Protein AF-A0A821UMD0-F1 (afdb_monomer_lite)

Sequence (296 aa):
MFIKTTGNNAITLERYQQIRLGWTRDQVTQFVGSPGELIIPEEPISPSNRGNIMVQYQGSILSNVLERESTVIFSFNNGILWKKNQKLLDLTSNYIITRERYNQIQAGWTYDQVRSTIGSRGNVIQEANIWPNITLMTVLYQGEGQEGVESIGYIQLGFWDGKLQSKPGYEWVAVSPTIRSSTHISRTNALLPNDRITFQQYQQIQFGWIHDQLTQYVGSPGQVMPSIANNPDTILVQYQGSSSSIIAIAGFRFVNGILSIKAQFNFDFTTNYKITKEQYNMITIGWTYQQVTVAF

Structure (mmCIF, N/CA/C/O backbone):
data_AF-A0A821UMD0-F1
#
_entry.id   AF-A0A821UMD0-F1
#
loop_
_atom_site.group_PDB
_atom_site.id
_atom_site.type_symbol
_atom_site.label_atom_id
_atom_site.label_alt_id
_atom_site.label_comp_id
_atom_site.label_asym_id
_atom_site.label_entity_id
_atom_site.label_seq_id
_atom_site.pdbx_PDB_ins_code
_atom_site.Cartn_x
_atom_site.Cartn_y
_atom_site.Cartn_z
_atom_site.occupancy
_atom_site.B_iso_or_equiv
_atom_site.auth_seq_id
_atom_site.auth_comp_id
_atom_site.auth_asym_id
_atom_site.auth_atom_id
_atom_site.pdbx_PDB_model_num
ATOM 1 N N . MET A 1 1 ? -4.678 27.019 13.288 1.00 27.19 1 MET A N 1
ATOM 2 C CA . MET A 1 1 ? -4.763 26.855 14.753 1.00 27.19 1 MET A CA 1
ATOM 3 C C . MET A 1 1 ? -5.216 25.425 14.971 1.00 27.19 1 MET A C 1
ATOM 5 O O . MET A 1 1 ? -6.353 25.128 14.642 1.00 27.19 1 MET A O 1
ATOM 9 N N . PHE A 1 2 ? -4.309 24.528 15.353 1.00 26.16 2 PHE A N 1
ATOM 10 C CA . PHE A 1 2 ? -4.619 23.105 15.509 1.00 26.16 2 PHE A CA 1
ATOM 11 C C . PHE A 1 2 ? -4.564 22.748 16.991 1.00 26.16 2 PHE A C 1
ATOM 13 O O . PHE A 1 2 ? -3.692 23.218 17.724 1.00 26.16 2 PHE A O 1
ATOM 20 N N . ILE A 1 3 ? -5.597 22.038 17.433 1.00 29.48 3 ILE A N 1
ATOM 21 C CA . ILE A 1 3 ? -5.924 21.805 18.835 1.00 29.48 3 ILE A CA 1
ATOM 22 C C . ILE A 1 3 ? -4.943 20.777 19.394 1.00 29.48 3 ILE A C 1
ATOM 24 O O . ILE A 1 3 ? -4.883 19.639 18.943 1.00 29.48 3 ILE A O 1
ATOM 28 N N . LYS A 1 4 ? -4.187 21.188 20.411 1.00 31.06 4 LYS A N 1
ATOM 29 C CA . LYS A 1 4 ? -3.335 20.318 21.217 1.00 31.06 4 LYS A CA 1
ATOM 30 C C . LYS A 1 4 ? -4.231 19.437 22.094 1.00 31.06 4 LYS A C 1
ATOM 32 O O . LYS A 1 4 ? -4.655 19.872 23.160 1.00 31.06 4 LYS A O 1
ATOM 37 N N . THR A 1 5 ? -4.544 18.215 21.670 1.00 34.59 5 THR A N 1
ATOM 38 C CA . THR A 1 5 ? -5.202 17.234 22.547 1.00 34.59 5 THR A CA 1
ATOM 39 C C . THR A 1 5 ? -4.152 16.493 23.368 1.00 34.59 5 THR A C 1
ATOM 41 O O . THR A 1 5 ? -3.479 15.581 22.892 1.00 34.59 5 THR A O 1
ATOM 44 N N . THR A 1 6 ? -3.992 16.904 24.622 1.00 37.22 6 THR A N 1
ATOM 45 C CA . THR A 1 6 ? -3.274 16.148 25.650 1.00 37.22 6 THR A CA 1
ATOM 46 C C . THR A 1 6 ? -4.083 14.919 26.075 1.00 37.22 6 THR A C 1
ATOM 48 O O . THR A 1 6 ? -5.189 15.076 26.579 1.00 37.22 6 THR A O 1
ATOM 51 N N . GLY A 1 7 ? -3.487 13.726 25.959 1.00 50.88 7 GLY A N 1
ATOM 52 C CA . GLY A 1 7 ? -3.828 12.545 26.766 1.00 50.88 7 GLY A CA 1
ATOM 53 C C . GLY A 1 7 ? -4.943 11.635 26.228 1.00 50.88 7 GLY A C 1
ATOM 54 O O . GLY A 1 7 ? -6.054 12.075 25.975 1.00 50.88 7 GLY A O 1
ATOM 55 N N . ASN A 1 8 ? -4.631 10.336 26.140 1.00 58.09 8 ASN A N 1
ATOM 56 C CA . ASN A 1 8 ? -5.496 9.157 25.928 1.00 58.09 8 ASN A CA 1
ATOM 57 C C . ASN A 1 8 ? -5.693 8.603 24.505 1.00 58.09 8 ASN A C 1
ATOM 59 O O . ASN A 1 8 ? -5.896 7.401 24.398 1.00 58.09 8 ASN A O 1
ATOM 63 N N . ASN A 1 9 ? -5.525 9.356 23.412 1.00 68.25 9 ASN A N 1
ATOM 64 C CA . ASN A 1 9 ? -5.686 8.800 22.044 1.00 68.25 9 ASN A CA 1
ATOM 65 C C . ASN A 1 9 ? -4.364 8.356 21.390 1.00 68.25 9 ASN A C 1
ATOM 67 O O . ASN A 1 9 ? -4.248 8.329 20.163 1.00 68.25 9 ASN A O 1
ATOM 71 N N . ALA A 1 10 ? -3.356 8.045 22.207 1.00 80.81 10 ALA A N 1
ATOM 72 C CA . ALA A 1 10 ? -2.013 7.733 21.743 1.00 80.81 10 ALA A CA 1
ATOM 73 C C . ALA A 1 10 ? -1.823 6.226 21.503 1.00 80.81 10 ALA A C 1
ATOM 75 O O . ALA A 1 10 ? -2.142 5.408 22.366 1.00 80.81 10 ALA A O 1
ATOM 76 N N . ILE A 1 11 ? -1.252 5.851 20.359 1.00 86.31 11 ILE A N 1
ATOM 77 C CA . ILE A 1 11 ? -0.909 4.463 20.025 1.00 86.31 11 ILE A CA 1
ATOM 78 C C . ILE A 1 11 ? 0.591 4.334 19.750 1.00 86.31 11 ILE A C 1
ATOM 80 O O . ILE A 1 11 ? 1.175 5.171 19.069 1.00 86.31 11 ILE A O 1
ATOM 84 N N . THR A 1 12 ? 1.231 3.295 20.286 1.00 86.62 12 THR A N 1
ATOM 85 C CA . THR A 1 12 ? 2.645 2.988 20.016 1.00 86.62 12 THR A CA 1
ATOM 86 C C . THR A 1 12 ? 2.787 2.111 18.773 1.00 86.62 12 THR A C 1
ATOM 88 O O . THR A 1 12 ? 1.850 1.412 18.378 1.00 86.62 12 THR A O 1
ATOM 91 N N . LEU A 1 13 ? 3.986 2.083 18.184 1.00 84.06 13 LEU A N 1
ATOM 92 C CA . LEU A 1 13 ? 4.306 1.166 17.086 1.00 84.06 13 LEU A CA 1
ATOM 93 C C . LEU A 1 13 ? 4.046 -0.302 17.446 1.00 84.06 13 LEU A C 1
ATOM 95 O O . LEU A 1 13 ? 3.474 -1.041 16.650 1.00 84.06 13 LEU A O 1
ATOM 99 N N . GLU A 1 14 ? 4.439 -0.715 18.650 1.00 86.75 14 GLU A N 1
ATOM 100 C CA . GLU A 1 14 ? 4.243 -2.084 19.128 1.00 86.75 14 GLU A CA 1
ATOM 101 C C . GLU A 1 14 ? 2.757 -2.461 19.151 1.00 86.75 14 GLU A C 1
ATOM 103 O O . GLU A 1 14 ? 2.364 -3.486 18.594 1.00 86.75 14 GLU A O 1
ATOM 108 N N . ARG A 1 15 ? 1.905 -1.593 19.715 1.00 90.44 15 ARG A N 1
ATOM 109 C CA . ARG A 1 15 ? 0.455 -1.820 19.735 1.00 90.44 15 ARG A CA 1
ATOM 110 C C . ARG A 1 15 ? -0.128 -1.856 18.324 1.00 90.44 15 ARG A C 1
ATOM 112 O O . ARG A 1 15 ? -0.912 -2.748 18.015 1.00 90.44 15 ARG A O 1
ATOM 119 N N . TYR A 1 16 ? 0.286 -0.942 17.446 1.00 90.44 16 TYR A N 1
ATOM 120 C CA . TYR A 1 16 ? -0.133 -0.949 16.041 1.00 90.44 16 TYR A CA 1
ATOM 121 C C . TYR A 1 16 ? 0.206 -2.272 15.327 1.00 90.44 16 TYR A C 1
ATOM 123 O O . TYR A 1 16 ? -0.606 -2.795 14.559 1.00 90.44 16 TYR A O 1
ATOM 131 N N . GLN A 1 17 ? 1.389 -2.835 15.592 1.00 89.50 17 GLN A N 1
ATOM 132 C CA . GLN A 1 17 ? 1.833 -4.102 15.002 1.00 89.50 17 GLN A CA 1
ATOM 133 C C . GLN A 1 17 ? 1.054 -5.310 15.545 1.00 89.50 17 GLN A C 1
ATOM 135 O O . GLN A 1 17 ? 0.816 -6.257 14.798 1.00 89.50 17 GLN A O 1
ATOM 140 N N . GLN A 1 18 ? 0.617 -5.276 16.807 1.00 93.50 18 GLN A N 1
ATOM 141 C CA . GLN A 1 18 ? -0.144 -6.368 17.429 1.00 93.50 18 GLN A CA 1
ATOM 142 C C . GLN A 1 18 ? -1.627 -6.398 17.024 1.00 93.50 18 GLN A C 1
ATOM 144 O O . GLN A 1 18 ? -2.235 -7.470 17.029 1.00 93.50 18 GLN A O 1
ATOM 149 N N . ILE A 1 19 ? -2.203 -5.254 16.639 1.00 95.00 19 ILE A N 1
ATOM 150 C CA . ILE A 1 19 ? -3.583 -5.179 16.143 1.00 95.00 19 ILE A CA 1
ATOM 151 C C . ILE A 1 19 ? -3.706 -5.925 14.812 1.00 95.00 19 ILE A C 1
ATOM 153 O O . ILE A 1 19 ? -2.960 -5.678 13.855 1.00 95.00 19 ILE A O 1
ATOM 157 N N . ARG A 1 20 ? -4.698 -6.817 14.741 1.00 94.31 20 ARG A N 1
ATOM 158 C CA . ARG A 1 20 ? -4.949 -7.676 13.580 1.00 94.31 20 ARG A CA 1
ATOM 159 C C . ARG A 1 20 ? -6.195 -7.237 12.829 1.00 94.31 20 ARG A C 1
ATOM 161 O O . ARG A 1 20 ? -7.190 -6.839 13.431 1.00 94.31 20 ARG A O 1
ATOM 168 N N . LEU A 1 21 ? -6.153 -7.372 11.507 1.00 92.12 21 LEU A N 1
ATOM 169 C CA . LEU A 1 21 ? -7.361 -7.293 10.689 1.00 92.12 21 LEU A CA 1
ATOM 170 C C . LEU A 1 21 ? -8.369 -8.356 11.159 1.00 92.12 21 LEU A C 1
ATOM 172 O O . LEU A 1 21 ? -7.979 -9.432 11.615 1.00 92.12 21 LEU A O 1
ATOM 176 N N . GLY A 1 22 ? -9.659 -8.043 11.071 1.00 91.44 22 GLY A N 1
ATOM 177 C CA . GLY A 1 22 ? -10.740 -8.878 11.596 1.00 91.44 22 GLY A CA 1
ATOM 178 C C . GLY A 1 22 ? -11.147 -8.560 13.038 1.00 91.44 22 GLY A C 1
ATOM 179 O O . GLY A 1 22 ? -12.200 -9.018 13.471 1.00 91.44 22 GLY A O 1
ATOM 180 N N . TRP A 1 23 ? -10.367 -7.762 13.775 1.00 96.19 23 TRP A N 1
ATOM 181 C CA . TRP A 1 23 ? -10.776 -7.295 15.101 1.00 96.19 23 TRP A CA 1
ATOM 182 C C . TRP A 1 23 ? -11.985 -6.364 15.031 1.00 96.19 23 TRP A C 1
ATOM 184 O O . TRP A 1 23 ? -12.119 -5.570 14.099 1.00 96.19 23 TRP A O 1
ATOM 194 N N . THR A 1 24 ? -12.846 -6.422 16.042 1.00 95.69 24 THR A N 1
ATOM 195 C CA . THR A 1 24 ? -13.933 -5.456 16.208 1.00 95.69 24 THR A CA 1
ATOM 196 C C . THR A 1 24 ? -13.392 -4.110 16.688 1.00 95.69 24 THR A C 1
ATOM 198 O O . THR A 1 24 ? -12.303 -4.017 17.265 1.00 95.69 24 THR A O 1
ATOM 201 N N . ARG A 1 25 ? -14.171 -3.041 16.499 1.00 91.75 25 ARG A N 1
ATOM 202 C CA . ARG A 1 25 ? -13.848 -1.726 17.073 1.00 91.75 25 ARG A CA 1
ATOM 203 C C . ARG A 1 25 ? -13.679 -1.778 18.594 1.00 91.75 25 ARG A C 1
ATOM 205 O O . ARG A 1 25 ? -12.774 -1.127 19.113 1.00 91.75 25 ARG A O 1
ATOM 212 N N . ASP A 1 26 ? -14.490 -2.570 19.290 1.00 93.88 26 ASP A N 1
ATOM 213 C CA . ASP A 1 26 ? -14.403 -2.720 20.746 1.00 93.88 26 ASP A CA 1
ATOM 214 C C . ASP A 1 26 ? -13.104 -3.409 21.163 1.00 93.88 26 ASP A C 1
ATOM 216 O O . ASP A 1 26 ? -12.438 -2.949 22.087 1.00 93.88 26 ASP A O 1
ATOM 220 N N . GLN A 1 27 ? -12.678 -4.443 20.429 1.00 96.50 27 GLN A N 1
ATOM 221 C CA . GLN A 1 27 ? -11.388 -5.098 20.657 1.00 96.50 27 GLN A CA 1
ATOM 222 C C . GLN A 1 27 ? -10.222 -4.123 20.462 1.00 96.50 27 GLN A C 1
ATOM 224 O O . GLN A 1 27 ? -9.328 -4.058 21.304 1.00 96.50 27 GLN A O 1
ATOM 229 N N . VAL A 1 28 ? -10.244 -3.327 19.387 1.00 95.06 28 VAL A N 1
ATOM 230 C CA . VAL A 1 28 ? -9.223 -2.292 19.146 1.00 95.06 28 VAL A CA 1
ATOM 231 C C . VAL A 1 28 ? -9.246 -1.237 20.253 1.00 95.06 28 VAL A C 1
ATOM 233 O O . VAL A 1 28 ? -8.197 -0.890 20.786 1.00 95.06 28 VAL A O 1
ATOM 236 N N . THR A 1 29 ? -10.430 -0.768 20.643 1.00 91.88 29 THR A N 1
ATOM 237 C CA . THR A 1 29 ? -10.611 0.243 21.695 1.00 91.88 29 THR A CA 1
ATOM 238 C C . THR A 1 29 ? -10.078 -0.244 23.035 1.00 91.88 29 THR A C 1
ATOM 240 O O . THR A 1 29 ? -9.303 0.459 23.681 1.00 91.88 29 THR A O 1
ATOM 243 N N . GLN A 1 30 ? -10.439 -1.464 23.431 1.00 93.12 30 GLN A N 1
ATOM 244 C CA . GLN A 1 30 ? -9.969 -2.093 24.660 1.00 93.12 30 GLN A CA 1
ATOM 245 C C . GLN A 1 30 ? -8.448 -2.276 24.646 1.00 93.12 30 GLN A C 1
ATOM 247 O O . GLN A 1 30 ? -7.787 -2.019 25.648 1.00 93.12 30 GLN A O 1
ATOM 252 N N . PHE A 1 31 ? -7.887 -2.689 23.509 1.00 93.50 31 PHE A N 1
ATOM 253 C CA . PHE A 1 31 ? -6.456 -2.941 23.375 1.00 93.50 31 PHE A CA 1
ATOM 254 C C . PHE A 1 31 ? -5.615 -1.655 23.361 1.00 93.50 31 PHE A C 1
ATOM 256 O O . PHE A 1 31 ? -4.558 -1.586 23.989 1.00 93.50 31 PHE A O 1
ATOM 263 N N . VAL A 1 32 ? -6.078 -0.614 22.664 1.00 90.00 32 VAL A N 1
ATOM 264 C CA . VAL A 1 32 ? -5.404 0.693 22.641 1.00 90.00 32 VAL A CA 1
ATOM 265 C C . VAL A 1 32 ? -5.628 1.452 23.954 1.00 90.00 32 VAL A C 1
ATOM 267 O O . VAL A 1 32 ? -4.751 2.205 24.377 1.00 90.00 32 VAL A O 1
ATOM 270 N N . GLY A 1 33 ? -6.759 1.222 24.626 1.00 87.81 33 GLY A N 1
ATOM 271 C CA . GLY A 1 33 ? -7.198 1.955 25.816 1.00 87.81 33 GLY A CA 1
ATOM 272 C C . GLY A 1 33 ? -7.968 3.240 25.494 1.00 87.81 33 GLY A C 1
ATOM 273 O O . GLY A 1 33 ? -8.200 4.051 26.387 1.00 87.81 33 GLY A O 1
ATOM 274 N N . SER A 1 34 ? -8.346 3.446 24.228 1.00 88.88 34 SER A N 1
ATOM 275 C CA . SER A 1 34 ? -9.126 4.599 23.777 1.00 88.88 34 SER A CA 1
ATOM 276 C C . SER A 1 34 ? -9.915 4.296 22.496 1.00 88.88 34 SER A C 1
ATOM 278 O O . SER A 1 34 ? -9.435 3.544 21.637 1.00 88.88 34 SER A O 1
ATOM 280 N N . PRO A 1 35 ? -11.108 4.903 22.328 1.00 87.44 35 PRO A N 1
ATOM 281 C CA . PRO A 1 35 ? -11.918 4.761 21.120 1.00 87.44 35 PRO A CA 1
ATOM 282 C C . PRO A 1 35 ? -11.353 5.502 19.898 1.00 87.44 35 PRO A C 1
ATOM 284 O O . PRO A 1 35 ? -11.910 5.342 18.812 1.00 87.44 35 PRO A O 1
ATOM 287 N N . GLY A 1 36 ? -10.293 6.303 20.070 1.00 86.44 36 GLY A N 1
ATOM 288 C CA . GLY A 1 36 ? -9.733 7.171 19.035 1.00 86.44 36 GLY A CA 1
ATOM 289 C C . GLY A 1 36 ? -10.664 8.322 18.638 1.00 86.44 36 GLY A C 1
ATOM 290 O O . GLY A 1 36 ? -11.716 8.542 19.238 1.00 86.44 36 GLY A O 1
ATOM 291 N N . GLU A 1 37 ? -10.258 9.081 17.626 1.00 85.38 37 GLU A N 1
ATOM 292 C CA . GLU A 1 37 ? -11.035 10.173 17.039 1.00 85.38 37 GLU A CA 1
ATOM 293 C C . GLU A 1 37 ? -11.761 9.693 15.777 1.00 85.38 37 GLU A C 1
ATOM 295 O O . GLU A 1 37 ? -11.154 9.093 14.892 1.00 85.38 37 GLU A O 1
ATOM 300 N N . LEU A 1 38 ? -13.063 9.956 15.667 1.00 83.25 38 LEU A N 1
ATOM 301 C CA . LEU A 1 38 ? -13.816 9.670 14.446 1.00 83.25 38 LEU A CA 1
ATOM 302 C C . LEU A 1 38 ? -13.496 10.716 13.376 1.00 83.25 38 LEU A C 1
ATOM 304 O O . LEU A 1 38 ? -13.783 11.892 13.567 1.00 83.25 38 LEU A O 1
ATOM 308 N N . ILE A 1 39 ? -12.959 10.275 12.238 1.00 74.88 39 ILE A N 1
ATOM 309 C CA . ILE A 1 39 ? -12.692 11.149 11.080 1.00 74.88 39 ILE A CA 1
ATOM 310 C C . ILE A 1 39 ? -13.700 10.948 9.942 1.00 74.88 39 ILE A C 1
ATOM 312 O O . ILE A 1 39 ? -13.920 11.859 9.150 1.00 74.88 39 ILE A O 1
ATOM 316 N N . ILE A 1 40 ? -14.348 9.780 9.881 1.00 70.00 40 ILE A N 1
ATOM 317 C CA . ILE A 1 40 ? -15.551 9.549 9.072 1.00 70.00 40 ILE A CA 1
ATOM 318 C C . ILE A 1 40 ? -16.589 8.900 9.996 1.00 70.00 40 ILE A C 1
ATOM 320 O O . ILE A 1 40 ? -16.345 7.776 10.457 1.00 70.00 40 ILE A O 1
ATOM 324 N N . PRO A 1 41 ? -17.689 9.606 10.328 1.00 60.25 41 PRO A N 1
ATOM 325 C CA . PRO A 1 41 ? -18.739 9.076 11.185 1.00 60.25 41 PRO A CA 1
ATOM 326 C C . PRO A 1 41 ? -19.566 8.011 10.456 1.00 60.25 41 PRO A C 1
ATOM 328 O O . PRO A 1 41 ? -19.603 7.950 9.230 1.00 60.25 41 PRO A O 1
ATOM 331 N N . GLU A 1 42 ? -20.234 7.168 11.236 1.00 53.59 42 GLU A N 1
ATOM 332 C CA . GLU A 1 42 ? -21.148 6.148 10.729 1.00 53.59 42 GLU A CA 1
ATOM 333 C C . GLU A 1 42 ? -22.365 6.819 10.072 1.00 53.59 42 GLU A C 1
ATOM 335 O O . GLU A 1 42 ? -23.163 7.470 10.747 1.00 53.59 42 GLU A O 1
ATOM 340 N N . GLU A 1 43 ? -22.497 6.702 8.749 1.00 52.16 43 GLU A N 1
ATOM 341 C CA . GLU A 1 43 ? -23.727 7.096 8.057 1.00 52.16 43 GLU A CA 1
ATOM 342 C C . GLU A 1 43 ? -24.810 6.015 8.210 1.00 52.16 43 GLU A C 1
ATOM 344 O O . GLU A 1 43 ? -24.485 4.825 8.299 1.00 52.16 43 GLU A O 1
ATOM 349 N N . PRO A 1 44 ? -26.105 6.395 8.215 1.00 43.91 44 PRO A N 1
ATOM 350 C CA . PRO A 1 44 ? -27.197 5.433 8.235 1.00 43.91 44 PRO A CA 1
ATOM 351 C C . PRO A 1 44 ? -27.080 4.463 7.055 1.00 43.91 44 PRO A C 1
ATOM 353 O O . PRO A 1 44 ? -26.867 4.853 5.908 1.00 43.91 44 PRO A O 1
ATOM 356 N N . ILE A 1 45 ? -27.214 3.178 7.379 1.00 44.62 45 ILE A N 1
ATOM 357 C CA . ILE A 1 45 ? -26.994 2.037 6.493 1.00 44.62 45 ILE A CA 1
ATOM 358 C C . ILE A 1 45 ? -27.865 2.177 5.236 1.00 44.62 45 ILE A C 1
ATOM 360 O O . ILE A 1 45 ? -29.072 1.941 5.267 1.00 44.62 45 ILE A O 1
ATOM 364 N N . SER A 1 46 ? -27.243 2.521 4.111 1.00 42.59 46 SER A N 1
ATOM 365 C CA . SER A 1 46 ? -27.815 2.291 2.784 1.00 42.59 46 SER A CA 1
ATOM 366 C C . SER A 1 46 ? -27.388 0.895 2.315 1.00 42.59 46 SER A C 1
ATOM 368 O O . SER A 1 46 ? -26.259 0.485 2.594 1.00 42.59 46 SER A O 1
ATOM 370 N N . PRO A 1 47 ? -28.204 0.166 1.532 1.00 43.47 47 PRO A N 1
ATOM 371 C CA . PRO A 1 47 ? -27.784 -1.079 0.881 1.00 43.47 47 PRO A CA 1
ATOM 372 C C . PRO A 1 47 ? -26.467 -0.957 0.086 1.00 43.47 47 PRO A C 1
ATOM 374 O O . PRO A 1 47 ? -25.768 -1.953 -0.101 1.00 43.47 47 PRO A O 1
ATOM 377 N N . SER A 1 48 ? -26.112 0.259 -0.354 1.00 48.06 48 SER A N 1
ATOM 378 C CA . SER A 1 48 ? -24.860 0.586 -1.051 1.00 48.06 48 SER A CA 1
ATOM 379 C C . SER A 1 48 ? -23.737 1.117 -0.149 1.00 48.06 48 SER A C 1
ATOM 381 O O . SER A 1 48 ? -22.587 1.143 -0.583 1.00 48.06 48 SER A O 1
ATOM 383 N N . ASN A 1 49 ? -24.038 1.511 1.093 1.00 47.75 49 ASN A N 1
ATOM 384 C CA . ASN A 1 49 ? -23.104 2.136 2.031 1.00 47.75 49 ASN A CA 1
ATOM 385 C C . ASN A 1 49 ? -23.083 1.309 3.327 1.00 47.75 49 ASN A C 1
ATOM 387 O O . ASN A 1 49 ? -23.782 1.590 4.299 1.00 47.75 49 ASN A O 1
ATOM 391 N N . ARG A 1 50 ? -22.310 0.217 3.308 1.00 49.97 50 ARG A N 1
ATOM 392 C CA . ARG A 1 50 ? -22.027 -0.589 4.506 1.00 49.97 50 ARG A CA 1
ATOM 393 C C . ARG A 1 50 ? -21.175 0.267 5.443 1.00 49.97 50 ARG A C 1
ATOM 395 O O . ARG A 1 50 ? -20.132 0.739 5.001 1.00 49.97 50 ARG A O 1
ATOM 402 N N . GLY A 1 51 ? -21.644 0.500 6.672 1.00 56.62 51 GLY A N 1
ATOM 403 C CA . GLY A 1 51 ? -21.118 1.469 7.646 1.00 56.62 51 GLY A CA 1
ATOM 404 C C . GLY A 1 51 ? -19.592 1.502 7.745 1.00 56.62 51 GLY A C 1
ATOM 405 O O . GLY A 1 51 ? -18.985 0.759 8.520 1.00 56.62 51 GLY A O 1
ATOM 406 N N . ASN A 1 52 ? -18.978 2.365 6.934 1.00 70.88 52 ASN A N 1
ATOM 407 C CA . ASN A 1 52 ? -17.540 2.564 6.896 1.00 70.88 52 ASN A CA 1
ATOM 408 C C . ASN A 1 52 ? -17.181 3.612 7.941 1.00 70.88 52 ASN A C 1
ATOM 410 O O . ASN A 1 52 ? -17.464 4.793 7.762 1.00 70.88 52 ASN A O 1
ATOM 414 N N . ILE A 1 53 ? -16.537 3.179 9.019 1.00 81.69 53 ILE A N 1
ATOM 415 C CA . ILE A 1 53 ? -16.056 4.073 10.071 1.00 81.69 53 ILE A CA 1
ATOM 416 C C . ILE A 1 53 ? -14.549 4.204 9.919 1.00 81.69 53 ILE A C 1
ATOM 418 O O . ILE A 1 53 ? -13.844 3.201 9.782 1.00 81.69 53 ILE A O 1
ATOM 422 N N . MET A 1 54 ? -14.039 5.431 9.983 1.00 80.88 54 MET A N 1
ATOM 423 C CA . MET A 1 54 ? -12.603 5.670 10.087 1.00 80.88 54 MET A CA 1
ATOM 424 C C . MET A 1 54 ? -12.274 6.309 11.427 1.00 80.88 54 MET A C 1
ATOM 426 O O . MET A 1 54 ? -12.847 7.334 11.801 1.00 80.88 54 MET A O 1
ATOM 430 N N . VAL A 1 55 ? -11.334 5.685 12.129 1.00 83.69 55 VAL A N 1
ATOM 431 C CA . VAL A 1 55 ? -10.854 6.114 13.439 1.00 83.69 55 VAL A CA 1
ATOM 432 C C . VAL A 1 55 ? -9.386 6.488 13.326 1.00 83.69 55 VAL A C 1
ATOM 434 O O . VAL A 1 55 ? -8.581 5.720 12.798 1.00 83.69 55 VAL A O 1
ATOM 437 N N . GLN A 1 56 ? -9.046 7.657 13.844 1.00 84.12 56 GLN A N 1
ATOM 438 C CA . GLN A 1 56 ? -7.702 8.191 13.916 1.00 84.12 56 GLN A CA 1
ATOM 439 C C . GLN A 1 56 ? -7.154 8.101 15.342 1.00 84.12 56 GLN A C 1
ATOM 441 O O . GLN A 1 56 ? -7.854 8.353 16.321 1.00 84.12 56 GLN A O 1
ATOM 446 N N . TYR A 1 57 ? -5.869 7.785 15.450 1.00 84.69 57 TYR A N 1
ATOM 447 C CA . TYR A 1 57 ? -5.095 7.843 16.683 1.00 84.69 57 TYR A CA 1
ATOM 448 C C . TYR A 1 57 ? -3.840 8.677 16.457 1.00 84.69 57 TYR A C 1
ATOM 450 O O . TYR A 1 57 ? -3.243 8.653 15.375 1.00 84.69 57 TYR A O 1
ATOM 458 N N . GLN A 1 58 ? -3.412 9.369 17.507 1.00 83.75 58 GLN A N 1
ATOM 459 C CA . GLN A 1 58 ? -2.126 10.045 17.527 1.00 83.75 58 GLN A CA 1
ATOM 460 C C . GLN A 1 58 ? -1.032 9.001 17.766 1.00 83.75 58 GLN A C 1
ATOM 462 O O . GLN A 1 58 ? -1.115 8.193 18.689 1.00 83.75 58 GLN A O 1
ATOM 467 N N . GLY A 1 59 ? 0.017 8.999 16.955 1.00 77.12 59 GLY A N 1
ATOM 468 C CA . GLY A 1 59 ? 1.169 8.144 17.203 1.00 77.12 59 GLY A CA 1
ATOM 469 C C . GLY A 1 59 ? 1.973 8.640 18.401 1.00 77.12 59 GLY A C 1
ATOM 470 O O . GLY A 1 59 ? 2.325 9.819 18.478 1.00 77.12 59 GLY A O 1
ATOM 471 N N . SER A 1 60 ? 2.276 7.736 19.330 1.00 75.94 60 SER A N 1
ATOM 472 C CA . SER A 1 60 ? 3.244 7.956 20.400 1.00 75.94 60 SER A CA 1
ATOM 473 C C . SER A 1 60 ? 4.631 7.621 19.861 1.00 75.94 60 SER A C 1
ATOM 475 O O . SER A 1 60 ? 4.995 6.453 19.714 1.00 75.94 60 SER A O 1
ATOM 477 N N . ILE A 1 61 ? 5.377 8.661 19.499 1.00 65.00 61 ILE A N 1
ATOM 478 C CA . ILE A 1 61 ? 6.741 8.536 18.988 1.00 65.00 61 ILE A CA 1
ATOM 479 C C . ILE A 1 61 ? 7.687 8.496 20.191 1.00 65.00 61 ILE A C 1
ATOM 481 O O . ILE A 1 61 ? 7.611 9.355 21.066 1.00 65.00 61 ILE A O 1
ATOM 485 N N . LEU A 1 62 ? 8.599 7.523 20.233 1.00 55.34 62 LEU A N 1
ATOM 486 C CA . LEU A 1 62 ? 9.580 7.384 21.319 1.00 55.34 62 LEU A CA 1
ATOM 487 C C . LEU A 1 62 ? 10.755 8.381 21.225 1.00 55.34 62 LEU A C 1
ATOM 489 O O . LEU A 1 62 ? 11.663 8.317 22.047 1.00 55.34 62 LEU A O 1
ATOM 493 N N . SER A 1 63 ? 10.774 9.289 20.239 1.00 48.47 63 SER A N 1
ATOM 494 C CA . SER A 1 63 ? 11.913 10.178 19.981 1.00 48.47 63 SER A CA 1
ATOM 495 C C . SER A 1 63 ? 11.585 11.660 20.157 1.00 48.47 63 SER A C 1
ATOM 497 O O . SER A 1 63 ? 10.633 12.179 19.584 1.00 48.47 63 SER A O 1
ATOM 499 N N . ASN A 1 64 ? 12.489 12.349 20.840 1.00 45.94 64 ASN A N 1
ATOM 500 C CA . ASN A 1 64 ? 12.612 13.786 21.108 1.00 45.94 64 ASN A CA 1
ATOM 501 C C . ASN A 1 64 ? 12.904 14.650 19.853 1.00 45.94 64 ASN A C 1
ATOM 503 O O . ASN A 1 64 ? 13.431 15.756 19.950 1.00 45.94 64 ASN A O 1
ATOM 507 N N . VAL A 1 65 ? 12.563 14.156 18.663 1.00 45.56 65 VAL A N 1
ATOM 508 C CA . VAL A 1 65 ? 12.764 14.839 17.382 1.00 45.56 65 VAL A CA 1
ATOM 509 C C . VAL A 1 65 ? 11.438 15.464 16.976 1.00 45.56 65 VAL A C 1
ATOM 511 O O . VAL A 1 65 ? 10.497 14.716 16.747 1.00 45.56 65 VAL A O 1
ATOM 514 N N . LEU A 1 66 ? 11.412 16.806 16.920 1.00 45.47 66 LEU A N 1
ATOM 515 C CA . LEU A 1 66 ? 10.416 17.708 16.310 1.00 45.47 66 LEU A CA 1
ATOM 516 C C . LEU A 1 66 ? 8.994 17.148 16.232 1.00 45.47 66 LEU A C 1
ATOM 518 O O . LEU A 1 66 ? 8.783 16.234 15.450 1.00 45.47 66 LEU A O 1
ATOM 522 N N . GLU A 1 67 ? 8.047 17.769 16.947 1.00 47.34 67 GLU A N 1
ATOM 523 C CA . GLU A 1 67 ? 6.584 17.550 16.971 1.00 47.34 67 GLU A CA 1
ATOM 524 C C . GLU A 1 67 ? 5.948 17.236 15.596 1.00 47.34 67 GLU A C 1
ATOM 526 O O . GLU A 1 67 ? 5.191 18.013 15.020 1.00 47.34 67 GLU A O 1
ATOM 531 N N . ARG A 1 68 ? 6.271 16.084 15.018 1.00 51.88 68 ARG A N 1
ATOM 532 C CA . ARG A 1 68 ? 5.684 15.575 13.794 1.00 51.88 68 ARG A CA 1
ATOM 533 C C . ARG A 1 68 ? 4.480 14.787 14.244 1.00 51.88 68 ARG A C 1
ATOM 535 O O . ARG A 1 68 ? 4.611 13.821 14.989 1.00 51.88 68 ARG A O 1
ATOM 542 N N . GLU A 1 69 ? 3.309 15.213 13.801 1.00 66.25 69 GLU A N 1
ATOM 543 C CA . GLU A 1 69 ? 2.055 14.525 14.071 1.00 66.25 69 GLU A CA 1
ATOM 544 C C . GLU A 1 69 ? 2.099 13.143 13.395 1.00 66.25 69 GLU A C 1
ATOM 546 O O . GLU A 1 69 ? 1.811 12.992 12.207 1.00 66.25 69 GLU A O 1
ATOM 551 N N . SER A 1 70 ? 2.554 12.122 14.131 1.00 74.81 70 SER A N 1
ATOM 552 C CA . SER A 1 70 ? 2.393 10.732 13.711 1.00 74.81 70 SER A CA 1
ATOM 553 C C . SER A 1 70 ? 0.919 10.370 13.792 1.00 74.81 70 SER A C 1
ATOM 555 O O . SER A 1 70 ? 0.234 10.733 14.746 1.00 74.81 70 SER A O 1
ATOM 557 N N . THR A 1 71 ? 0.424 9.645 12.801 1.00 79.62 71 THR A N 1
ATOM 558 C CA . THR A 1 71 ? -1.000 9.336 12.703 1.00 79.62 71 THR A CA 1
ATOM 559 C C . THR A 1 71 ? -1.177 7.866 12.397 1.00 79.62 71 THR A C 1
ATOM 561 O O . THR A 1 71 ? -0.471 7.306 11.557 1.00 79.62 71 THR A O 1
ATOM 564 N N . VAL A 1 72 ? -2.153 7.250 13.050 1.00 85.56 72 VAL A N 1
ATOM 565 C CA . VAL A 1 72 ? -2.632 5.908 12.731 1.00 85.56 72 VAL A CA 1
ATOM 566 C C . VAL A 1 72 ? -4.099 6.005 12.367 1.00 85.56 72 VAL A C 1
ATOM 568 O O . VAL A 1 72 ? -4.865 6.655 13.071 1.00 85.56 72 VAL A O 1
ATOM 571 N N . ILE A 1 73 ? -4.488 5.358 11.273 1.00 85.50 73 ILE A N 1
ATOM 572 C CA . ILE A 1 73 ? -5.874 5.326 10.813 1.00 85.50 73 ILE A CA 1
ATOM 573 C C . ILE A 1 73 ? -6.316 3.877 10.680 1.00 85.50 73 ILE A C 1
ATOM 575 O O . ILE A 1 73 ? -5.713 3.098 9.934 1.00 85.50 73 ILE A O 1
ATOM 579 N N . PHE A 1 74 ? -7.408 3.548 11.356 1.00 90.06 74 PHE A N 1
ATOM 580 C CA . PHE A 1 74 ? -8.112 2.280 11.250 1.00 90.06 74 PHE A CA 1
ATOM 581 C C . PHE A 1 74 ? -9.434 2.483 10.518 1.00 90.06 74 PHE A C 1
ATOM 583 O O . PHE A 1 74 ? -10.191 3.398 10.835 1.00 90.06 74 PHE A O 1
ATOM 590 N N . SER A 1 75 ? -9.712 1.633 9.533 1.00 85.69 75 SER A N 1
ATOM 591 C CA . SER A 1 75 ? -10.984 1.622 8.813 1.00 85.69 75 SER A CA 1
ATOM 592 C C . SER A 1 75 ? -11.747 0.345 9.136 1.00 85.69 75 SER A C 1
ATOM 594 O O . SER A 1 75 ? -11.236 -0.768 8.977 1.00 85.69 75 SER A O 1
ATOM 596 N N . PHE A 1 76 ? -12.985 0.528 9.569 1.00 85.31 76 PHE A N 1
ATOM 597 C CA . PHE A 1 76 ? -13.913 -0.527 9.929 1.00 85.31 76 PHE A CA 1
ATOM 598 C C . PHE A 1 76 ? -15.037 -0.583 8.905 1.00 85.31 76 PHE A C 1
ATOM 600 O O . PHE A 1 76 ? -15.450 0.447 8.382 1.00 85.31 76 PHE A O 1
ATOM 607 N N . ASN A 1 77 ? -15.521 -1.785 8.626 1.00 81.94 77 ASN A N 1
ATOM 608 C CA . ASN A 1 77 ? -16.679 -2.039 7.784 1.00 81.94 77 ASN A CA 1
ATOM 609 C C . ASN A 1 77 ? -17.549 -3.040 8.537 1.00 81.94 77 ASN A C 1
ATOM 611 O O . ASN A 1 77 ? -17.053 -4.096 8.937 1.00 81.94 77 ASN A O 1
ATOM 615 N N . ASN A 1 78 ? -18.808 -2.682 8.792 1.00 82.12 78 ASN A N 1
ATOM 616 C CA . ASN A 1 78 ? -19.704 -3.442 9.669 1.00 82.12 78 ASN A CA 1
ATOM 617 C C . ASN A 1 78 ? -19.059 -3.752 11.038 1.00 82.12 78 ASN A C 1
ATOM 619 O O . ASN A 1 78 ? -19.123 -4.874 11.533 1.00 82.12 78 ASN A O 1
ATOM 623 N N . GLY A 1 79 ? -18.353 -2.772 11.612 1.00 86.75 79 GLY A N 1
ATOM 624 C CA . GLY A 1 79 ? -17.673 -2.904 12.906 1.00 86.75 79 GLY A CA 1
ATOM 625 C C . GLY A 1 79 ? -16.379 -3.730 12.904 1.00 86.75 79 GLY A C 1
ATOM 626 O O . GLY A 1 79 ? -15.722 -3.800 13.943 1.00 86.75 79 GLY A O 1
ATOM 6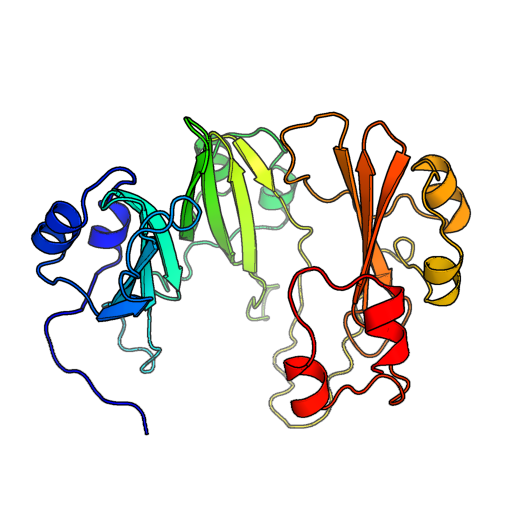27 N N . ILE A 1 80 ? -15.976 -4.308 11.765 1.00 91.25 80 ILE A N 1
ATOM 628 C CA . ILE A 1 80 ? -14.775 -5.145 11.628 1.00 91.25 80 ILE A CA 1
ATOM 629 C C . ILE A 1 80 ? -13.635 -4.365 10.973 1.00 91.25 80 ILE A C 1
ATOM 631 O O . ILE A 1 80 ? -13.808 -3.763 9.911 1.00 91.25 80 ILE A O 1
ATOM 635 N N . LEU A 1 81 ? -12.451 -4.398 11.589 1.00 92.00 81 LEU A N 1
ATOM 636 C CA . LEU A 1 81 ? -11.233 -3.770 11.088 1.00 92.00 81 LEU A CA 1
ATOM 637 C C . LEU A 1 81 ? -10.787 -4.457 9.798 1.00 92.00 81 LEU A C 1
ATOM 639 O O . LEU A 1 81 ? -10.313 -5.594 9.820 1.00 92.00 81 LEU A O 1
ATOM 643 N N . TRP A 1 82 ? -10.889 -3.753 8.676 1.00 86.06 82 TRP A N 1
ATOM 644 C CA . TRP A 1 82 ? -10.467 -4.276 7.375 1.00 86.06 82 TRP A CA 1
ATOM 645 C C . TRP A 1 82 ? -9.241 -3.557 6.825 1.00 86.06 82 TRP A C 1
ATOM 647 O O . TRP A 1 82 ? -8.604 -4.086 5.922 1.00 86.06 82 TRP A O 1
ATOM 657 N N . LYS A 1 83 ? -8.871 -2.391 7.368 1.00 85.75 83 LYS A N 1
ATOM 658 C CA . LYS A 1 83 ? -7.680 -1.651 6.942 1.00 85.75 83 LYS A CA 1
ATOM 659 C C . LYS A 1 83 ? -7.031 -0.910 8.101 1.00 85.75 83 LYS A C 1
ATOM 661 O O . LYS A 1 83 ? -7.714 -0.274 8.899 1.00 85.75 83 LYS A O 1
ATOM 666 N N . LYS A 1 84 ? -5.702 -0.924 8.136 1.00 88.12 84 LYS A N 1
ATOM 667 C CA . LYS A 1 84 ? -4.886 -0.088 9.016 1.00 88.12 84 LYS A CA 1
ATOM 668 C C . LYS A 1 84 ? -3.779 0.609 8.236 1.00 88.12 84 LYS A C 1
ATOM 670 O O . LYS A 1 84 ? -3.211 0.035 7.311 1.00 88.12 84 LYS A O 1
ATOM 675 N N . ASN A 1 85 ? -3.503 1.855 8.601 1.00 85.00 85 ASN A N 1
ATOM 676 C CA . ASN A 1 85 ? -2.450 2.678 8.015 1.00 85.00 85 ASN A CA 1
ATOM 677 C C . ASN A 1 85 ? -1.721 3.404 9.133 1.00 85.00 85 ASN A C 1
ATOM 679 O O . ASN A 1 85 ? -2.347 3.805 10.117 1.00 85.00 85 ASN A O 1
ATOM 683 N N . GLN A 1 86 ? -0.434 3.649 8.945 1.00 83.12 86 GLN A N 1
ATOM 684 C CA . GLN A 1 86 ? 0.310 4.550 9.808 1.00 83.12 86 GLN A CA 1
ATOM 685 C C . GLN A 1 86 ? 1.218 5.464 9.004 1.00 83.12 86 GLN A C 1
ATOM 687 O O . GLN A 1 86 ? 1.706 5.125 7.924 1.00 83.12 86 GLN A O 1
ATOM 692 N N . LYS A 1 87 ? 1.440 6.640 9.575 1.00 77.62 87 LYS A N 1
ATOM 693 C CA . LYS A 1 87 ? 2.372 7.637 9.090 1.00 77.62 87 LYS A CA 1
ATOM 694 C C . LYS A 1 87 ? 3.292 8.020 10.237 1.00 77.62 87 LYS A C 1
ATOM 696 O O . LYS A 1 87 ? 2.832 8.462 11.291 1.00 77.62 87 LYS A O 1
ATOM 701 N N . LEU A 1 88 ? 4.598 7.903 9.992 1.00 72.12 88 LEU A N 1
ATOM 702 C CA . LEU A 1 88 ? 5.652 8.384 10.891 1.00 72.12 88 LEU A CA 1
ATOM 703 C C . LEU A 1 88 ? 5.597 7.770 12.306 1.00 72.12 88 LEU A C 1
ATOM 705 O O . LEU A 1 88 ? 6.121 8.368 13.239 1.00 72.12 88 LEU A O 1
ATOM 709 N N . LEU A 1 89 ? 4.962 6.601 12.476 1.00 77.38 89 LEU A N 1
ATOM 710 C CA . LEU A 1 89 ? 4.904 5.897 13.766 1.00 77.38 89 LEU A CA 1
ATOM 711 C C . LEU A 1 89 ? 6.204 5.141 14.059 1.00 77.38 89 LEU A C 1
ATOM 713 O O . LEU A 1 89 ? 6.591 4.960 15.210 1.00 77.38 89 LEU A O 1
ATOM 717 N N .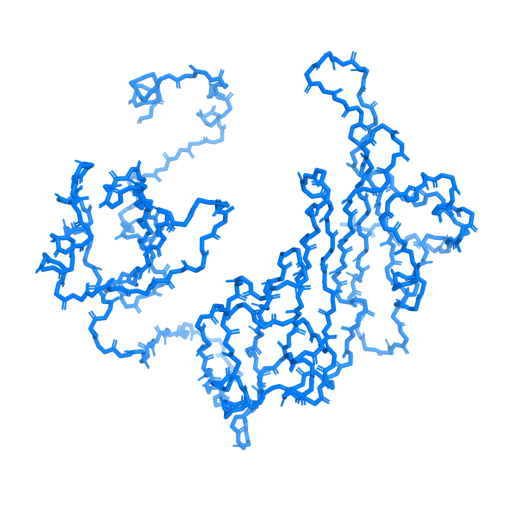 ASP A 1 90 ? 6.879 4.722 12.993 1.00 76.06 90 ASP A N 1
ATOM 718 C CA . ASP A 1 90 ? 8.219 4.161 13.033 1.00 76.06 90 ASP A CA 1
ATOM 719 C C . ASP A 1 90 ? 9.161 5.074 12.248 1.00 76.06 90 ASP A C 1
ATOM 721 O O . ASP A 1 90 ? 9.081 5.161 11.019 1.00 76.06 90 ASP A O 1
ATOM 725 N N . LEU A 1 91 ? 10.006 5.795 12.984 1.00 64.25 91 LEU A N 1
ATOM 726 C CA . LEU A 1 91 ? 11.028 6.696 12.447 1.00 64.25 91 LEU A CA 1
ATOM 727 C C . LEU A 1 91 ? 12.429 6.088 12.514 1.00 64.25 91 LEU A C 1
ATOM 729 O O . LEU A 1 91 ? 13.412 6.800 12.311 1.00 64.25 91 LEU A O 1
ATOM 733 N N . THR A 1 92 ? 12.552 4.799 12.834 1.00 62.31 92 THR A N 1
ATOM 734 C CA . THR A 1 92 ? 13.874 4.183 12.908 1.00 62.31 92 THR A CA 1
ATOM 735 C C . THR A 1 92 ? 14.490 4.141 11.507 1.00 62.31 92 THR A C 1
ATOM 737 O O . THR A 1 92 ? 13.934 3.569 10.571 1.00 62.31 92 THR A O 1
ATOM 740 N N . SER A 1 93 ? 15.665 4.755 11.345 1.00 57.28 93 SER A N 1
ATOM 741 C CA . SER A 1 93 ? 16.443 4.811 10.096 1.00 57.28 93 SER A CA 1
ATOM 742 C C . SER A 1 93 ? 17.067 3.461 9.707 1.00 57.28 93 SER A C 1
ATOM 744 O O . SER A 1 93 ? 18.010 3.406 8.927 1.00 57.28 93 SER A O 1
ATOM 746 N N . ASN A 1 94 ? 16.572 2.353 10.264 1.00 66.62 94 ASN A N 1
ATOM 747 C CA . ASN A 1 94 ? 17.197 1.030 10.182 1.00 66.62 94 ASN A CA 1
ATOM 748 C C . ASN A 1 94 ? 16.614 0.162 9.053 1.00 66.62 94 ASN A C 1
ATOM 750 O O . ASN A 1 94 ? 16.908 -1.031 8.944 1.00 66.62 94 ASN A O 1
ATOM 754 N N . TYR A 1 95 ? 15.782 0.748 8.194 1.00 80.31 95 TYR A N 1
ATOM 755 C CA . TYR A 1 95 ? 15.157 0.077 7.054 1.00 80.31 95 TYR A CA 1
ATOM 756 C C . TYR A 1 95 ? 15.882 0.380 5.747 1.00 80.31 95 TYR A C 1
ATOM 758 O O . TYR A 1 95 ? 15.239 0.609 4.724 1.00 80.31 95 TYR A O 1
ATOM 766 N N . ILE A 1 96 ? 17.216 0.408 5.794 1.00 81.50 96 ILE A N 1
ATOM 767 C CA . ILE A 1 96 ? 18.042 0.713 4.630 1.00 81.50 96 ILE A CA 1
ATOM 768 C C . ILE A 1 96 ? 18.114 -0.508 3.713 1.00 81.50 96 ILE A C 1
ATOM 770 O O . ILE A 1 96 ? 18.441 -1.612 4.151 1.00 81.50 96 ILE A O 1
ATOM 774 N N . ILE A 1 97 ? 17.830 -0.307 2.432 1.00 79.94 97 ILE A N 1
ATOM 775 C CA . ILE A 1 97 ? 18.018 -1.299 1.375 1.00 79.94 97 ILE A CA 1
ATOM 776 C C . ILE A 1 97 ? 19.056 -0.789 0.373 1.00 79.94 97 ILE A C 1
ATOM 778 O O . ILE A 1 97 ? 19.002 0.359 -0.067 1.00 79.94 97 ILE A O 1
ATOM 782 N N . THR A 1 98 ? 20.007 -1.651 0.015 1.00 81.38 98 THR A N 1
ATOM 783 C CA . THR A 1 98 ? 21.051 -1.338 -0.969 1.00 81.38 98 THR A CA 1
ATOM 784 C C . THR A 1 98 ? 20.556 -1.557 -2.395 1.00 81.38 98 THR A C 1
ATOM 786 O O . THR A 1 98 ? 19.597 -2.308 -2.617 1.00 81.38 98 THR A O 1
ATOM 789 N N . ARG A 1 99 ? 21.214 -0.954 -3.394 1.00 75.12 99 ARG A N 1
ATOM 790 C CA . ARG A 1 99 ? 20.867 -1.195 -4.812 1.00 75.12 99 ARG A CA 1
ATOM 791 C C . ARG A 1 99 ? 20.982 -2.664 -5.175 1.00 75.12 99 ARG A C 1
ATOM 793 O O . ARG A 1 99 ? 20.107 -3.205 -5.847 1.00 75.12 99 ARG A O 1
ATOM 800 N N . GLU A 1 100 ? 22.043 -3.298 -4.705 1.00 78.19 100 GLU A N 1
ATOM 801 C CA . GLU A 1 100 ? 22.302 -4.712 -4.936 1.00 78.19 100 GLU A CA 1
ATOM 802 C C . GLU A 1 100 ? 21.164 -5.583 -4.387 1.00 78.19 100 GLU A C 1
ATOM 804 O O . GLU A 1 100 ? 20.563 -6.354 -5.136 1.00 78.19 100 GLU A O 1
ATOM 809 N N . ARG A 1 101 ? 20.784 -5.392 -3.116 1.00 83.88 101 ARG A N 1
ATOM 810 C CA . ARG A 1 101 ? 19.697 -6.153 -2.479 1.00 83.88 101 ARG A CA 1
ATOM 811 C C . ARG A 1 101 ? 18.344 -5.865 -3.123 1.00 83.88 101 ARG A C 1
ATOM 813 O O . ARG A 1 101 ? 17.559 -6.785 -3.328 1.00 83.88 101 ARG A O 1
ATOM 820 N N . TYR A 1 102 ? 18.073 -4.613 -3.495 1.00 81.75 102 TYR A N 1
ATOM 821 C CA . TYR A 1 102 ? 16.851 -4.253 -4.215 1.00 81.75 102 TYR A CA 1
ATOM 822 C C . TYR A 1 102 ? 16.748 -4.964 -5.573 1.00 81.75 102 TYR A C 1
ATOM 824 O O . TYR A 1 102 ? 15.665 -5.410 -5.955 1.00 81.75 102 TYR A O 1
ATOM 832 N N . ASN A 1 103 ? 17.854 -5.096 -6.306 1.00 78.38 103 ASN A N 1
ATOM 833 C CA . ASN A 1 103 ? 17.872 -5.767 -7.608 1.00 78.38 103 ASN A CA 1
ATOM 834 C C . ASN A 1 103 ? 17.716 -7.290 -7.507 1.00 78.38 103 ASN A C 1
ATOM 836 O O . ASN A 1 103 ? 17.235 -7.905 -8.453 1.00 78.38 103 ASN A O 1
ATOM 840 N N . GLN A 1 104 ? 18.072 -7.888 -6.369 1.00 81.44 104 GLN A N 1
ATOM 841 C CA . GLN A 1 104 ? 17.889 -9.322 -6.124 1.00 81.44 104 GLN A CA 1
ATOM 842 C C . GLN A 1 104 ? 16.421 -9.710 -5.896 1.00 81.44 104 GLN A C 1
ATOM 844 O O . GLN A 1 104 ? 16.054 -10.855 -6.143 1.00 81.44 104 GLN A O 1
ATOM 849 N N . ILE A 1 105 ? 15.578 -8.780 -5.440 1.00 81.31 105 ILE A N 1
ATOM 850 C CA . ILE A 1 105 ? 14.165 -9.045 -5.153 1.00 81.31 105 ILE A CA 1
ATOM 851 C C . ILE A 1 105 ? 13.373 -9.248 -6.448 1.00 81.31 105 ILE A C 1
ATOM 853 O O . ILE A 1 105 ? 13.395 -8.393 -7.339 1.00 81.31 105 ILE A O 1
ATOM 857 N N . GLN A 1 106 ? 12.585 -10.324 -6.501 1.00 73.19 106 GLN A N 1
ATOM 858 C CA . GLN A 1 106 ? 11.757 -10.677 -7.656 1.00 73.19 106 GLN A CA 1
ATOM 859 C C . GLN A 1 106 ? 10.263 -10.639 -7.317 1.00 73.19 106 GLN A C 1
ATOM 861 O O . GLN A 1 106 ? 9.855 -10.858 -6.174 1.00 73.19 106 GLN A O 1
ATOM 866 N N . ALA A 1 107 ? 9.438 -10.383 -8.334 1.00 75.81 107 ALA A N 1
ATOM 867 C CA . ALA A 1 107 ? 7.990 -10.525 -8.221 1.00 75.81 107 ALA A CA 1
ATOM 868 C C . ALA A 1 107 ? 7.618 -11.957 -7.788 1.00 75.81 107 ALA A C 1
ATOM 870 O O . ALA A 1 107 ? 8.307 -12.923 -8.114 1.00 75.81 107 ALA A O 1
ATOM 871 N N . GLY A 1 108 ? 6.542 -12.093 -7.016 1.00 73.62 108 GLY A N 1
ATOM 872 C CA . GLY A 1 108 ? 6.092 -13.373 -6.468 1.00 73.62 108 GLY A CA 1
ATOM 873 C C . GLY A 1 108 ? 6.877 -13.873 -5.247 1.00 73.62 108 GLY A C 1
ATOM 874 O O . GLY A 1 108 ? 6.531 -14.914 -4.685 1.00 73.62 108 GLY A O 1
ATOM 875 N N . TRP A 1 109 ? 7.905 -13.162 -4.778 1.00 83.50 109 TRP A N 1
ATOM 876 C CA . TRP A 1 109 ? 8.573 -13.506 -3.518 1.00 83.50 109 TRP A CA 1
ATOM 877 C C . TRP A 1 109 ? 7.685 -13.231 -2.310 1.00 83.50 109 TRP A C 1
ATOM 879 O O . TRP A 1 109 ? 6.919 -12.273 -2.298 1.00 83.50 109 TRP A O 1
ATOM 889 N N . THR A 1 110 ? 7.783 -14.047 -1.266 1.00 91.62 110 THR A N 1
ATOM 890 C CA . THR A 1 110 ? 7.094 -13.761 -0.007 1.00 91.62 110 THR A CA 1
ATOM 891 C C . THR A 1 110 ? 7.749 -12.601 0.729 1.00 91.62 110 THR A C 1
ATOM 893 O O . THR A 1 110 ? 8.918 -12.276 0.512 1.00 91.62 110 THR A O 1
ATOM 896 N N . TYR A 1 111 ? 7.011 -11.995 1.656 1.00 90.81 111 TYR A N 1
ATOM 897 C CA . TYR A 1 111 ? 7.582 -10.991 2.550 1.00 90.81 111 TYR A CA 1
ATOM 898 C C . TYR A 1 111 ? 8.797 -11.511 3.332 1.00 90.81 111 TYR A C 1
ATOM 900 O O . TYR A 1 111 ? 9.785 -10.793 3.459 1.00 90.81 111 TYR A O 1
ATOM 908 N N . ASP A 1 112 ? 8.782 -12.769 3.783 1.00 94.12 112 ASP A N 1
ATOM 909 C CA . ASP A 1 112 ? 9.931 -13.364 4.475 1.00 94.12 112 ASP A CA 1
ATOM 910 C C . ASP A 1 112 ? 11.151 -13.527 3.559 1.00 94.12 112 ASP A C 1
ATOM 912 O O . ASP A 1 112 ? 12.274 -13.268 3.995 1.00 94.12 112 ASP A O 1
ATOM 916 N N . GLN A 1 113 ? 10.945 -13.894 2.288 1.00 90.38 113 GLN A N 1
ATOM 917 C CA . GLN A 1 113 ? 12.024 -13.951 1.296 1.00 90.38 113 GLN A CA 1
ATOM 918 C C . GLN A 1 113 ? 12.629 -12.559 1.076 1.00 90.38 113 GLN A C 1
ATOM 920 O O . GLN A 1 113 ? 13.842 -12.390 1.177 1.00 90.38 113 GLN A O 1
ATOM 925 N N . VAL A 1 114 ? 11.785 -11.542 0.875 1.00 89.94 114 VAL A N 1
ATOM 926 C CA . VAL A 1 114 ? 12.230 -10.149 0.720 1.00 89.94 114 VAL A CA 1
ATOM 927 C C . VAL A 1 114 ? 12.979 -9.657 1.961 1.00 89.94 114 VAL A C 1
ATOM 929 O O . VAL A 1 114 ? 14.080 -9.120 1.840 1.00 89.94 114 VAL A O 1
ATOM 932 N N . ARG A 1 115 ? 12.435 -9.889 3.162 1.00 91.88 115 ARG A N 1
ATOM 933 C CA . ARG A 1 115 ? 13.077 -9.538 4.437 1.00 91.88 115 ARG A CA 1
ATOM 934 C C . ARG A 1 115 ? 14.452 -10.182 4.568 1.00 91.88 115 ARG A C 1
ATOM 936 O O . ARG A 1 115 ? 15.391 -9.509 4.985 1.00 91.88 115 ARG A O 1
ATOM 943 N N . SER A 1 116 ? 14.567 -11.466 4.231 1.00 93.00 116 SER A N 1
ATOM 944 C CA . SER A 1 116 ? 15.831 -12.202 4.303 1.00 93.00 116 SER A CA 1
ATOM 945 C C . SER A 1 116 ? 16.888 -11.609 3.373 1.00 93.00 116 SER A C 1
ATOM 947 O O . SER A 1 116 ? 18.043 -11.489 3.768 1.00 93.00 116 SER A O 1
ATOM 949 N N . THR A 1 117 ? 16.502 -11.201 2.163 1.00 90.12 117 THR A N 1
ATOM 950 C CA . THR A 1 117 ? 17.417 -10.588 1.189 1.00 90.12 117 THR A CA 1
ATOM 951 C C . THR A 1 117 ? 17.824 -9.172 1.578 1.00 90.12 117 THR A C 1
ATOM 953 O O . THR A 1 117 ? 18.991 -8.807 1.466 1.00 90.12 117 THR A O 1
ATOM 956 N N . ILE A 1 118 ? 16.883 -8.360 2.066 1.00 87.94 118 ILE A N 1
ATOM 957 C CA . ILE A 1 118 ? 17.181 -6.989 2.499 1.00 87.94 118 ILE A CA 1
ATOM 958 C C . ILE A 1 118 ? 17.974 -6.990 3.811 1.00 87.94 118 ILE A C 1
ATOM 960 O O . ILE A 1 118 ? 18.770 -6.082 4.044 1.00 87.94 118 ILE A O 1
ATOM 964 N N . GLY A 1 119 ? 17.775 -7.995 4.666 1.00 86.75 119 GLY A N 1
ATOM 965 C CA . GLY A 1 119 ? 18.301 -8.029 6.031 1.00 86.75 119 GLY A CA 1
ATOM 966 C C . GLY A 1 119 ? 17.510 -7.145 6.999 1.00 86.75 119 GLY A C 1
ATOM 967 O O . GLY A 1 119 ? 17.975 -6.866 8.099 1.00 86.75 119 GLY A O 1
ATOM 968 N N . SER A 1 120 ? 16.326 -6.676 6.595 1.00 86.50 120 SER A N 1
ATOM 969 C CA . SER A 1 120 ? 15.479 -5.806 7.405 1.00 86.50 120 SER A CA 1
ATOM 970 C C . SER A 1 120 ? 14.001 -6.018 7.093 1.00 86.50 120 SER A C 1
ATOM 972 O O . SER A 1 120 ? 13.616 -6.284 5.952 1.00 86.50 120 SER A O 1
ATOM 974 N N . ARG A 1 121 ? 13.154 -5.890 8.121 1.00 87.50 121 ARG A N 1
ATOM 975 C CA . ARG A 1 121 ? 11.693 -6.031 7.990 1.00 87.50 121 ARG A CA 1
ATOM 976 C C . ARG A 1 121 ? 11.052 -4.881 7.207 1.00 87.50 121 ARG A C 1
ATOM 978 O O . ARG A 1 121 ? 9.998 -5.061 6.623 1.00 87.50 121 ARG A O 1
ATOM 985 N N . GLY A 1 122 ? 11.699 -3.722 7.147 1.00 86.50 122 GLY A N 1
ATOM 986 C CA . GLY A 1 122 ? 11.055 -2.523 6.619 1.00 86.50 122 GLY A CA 1
ATOM 987 C C . GLY A 1 122 ? 9.951 -2.003 7.542 1.00 86.50 122 GLY A C 1
ATOM 988 O O . GLY A 1 122 ? 9.615 -2.598 8.569 1.00 86.50 122 GLY A O 1
ATOM 989 N N . ASN A 1 123 ? 9.380 -0.868 7.170 1.00 84.75 123 ASN A N 1
ATOM 990 C CA . ASN A 1 123 ? 8.308 -0.231 7.912 1.00 84.75 123 ASN A CA 1
ATOM 991 C C . ASN A 1 123 ? 6.955 -0.559 7.266 1.00 84.75 123 ASN A C 1
ATOM 993 O O . ASN A 1 123 ? 6.648 -0.066 6.182 1.00 84.75 123 ASN A O 1
ATOM 997 N N . VAL A 1 124 ? 6.134 -1.390 7.910 1.00 88.75 124 VAL A N 1
ATOM 998 C CA . VAL A 1 124 ? 4.781 -1.691 7.416 1.00 88.75 124 VAL A CA 1
ATOM 999 C C . VAL A 1 124 ? 3.891 -0.465 7.629 1.00 88.75 124 VAL A C 1
ATOM 1001 O O . VAL A 1 124 ? 3.494 -0.144 8.753 1.00 88.75 124 VAL A O 1
ATOM 1004 N N . ILE A 1 125 ? 3.586 0.243 6.542 1.00 82.00 125 ILE A N 1
ATOM 1005 C CA . ILE A 1 125 ? 2.813 1.494 6.576 1.00 82.00 125 ILE A CA 1
ATOM 1006 C C . ILE A 1 125 ? 1.322 1.276 6.313 1.00 82.00 125 ILE A C 1
ATOM 1008 O O . ILE A 1 125 ? 0.516 2.142 6.644 1.00 82.00 125 ILE A O 1
ATOM 1012 N N . GLN A 1 126 ? 0.947 0.126 5.748 1.00 84.94 126 GLN A N 1
ATOM 1013 C CA . GLN A 1 126 ? -0.442 -0.204 5.444 1.00 84.94 126 GLN A CA 1
ATOM 1014 C C . GLN A 1 126 ? -0.665 -1.717 5.405 1.00 84.94 126 GLN A C 1
ATOM 1016 O O . GLN A 1 126 ? 0.141 -2.444 4.827 1.00 84.94 126 GLN A O 1
ATOM 1021 N N . GLU A 1 127 ? -1.803 -2.161 5.941 1.00 85.44 127 GLU A N 1
ATOM 1022 C CA . GLU A 1 127 ? -2.347 -3.512 5.770 1.00 85.44 127 GLU A CA 1
ATOM 1023 C C . GLU A 1 127 ? -3.863 -3.427 5.530 1.00 85.44 127 GLU A C 1
ATOM 1025 O O . GLU A 1 127 ? -4.550 -2.642 6.189 1.00 85.44 127 GLU A O 1
ATOM 1030 N N . ALA A 1 128 ? -4.405 -4.200 4.587 1.00 79.44 128 ALA A N 1
ATOM 1031 C CA . ALA A 1 128 ? -5.831 -4.189 4.264 1.00 79.44 128 ALA A CA 1
ATOM 1032 C C . ALA A 1 128 ? -6.341 -5.536 3.741 1.00 79.44 128 ALA A C 1
ATOM 1034 O O . ALA A 1 128 ? -5.705 -6.146 2.891 1.00 79.44 128 ALA A O 1
ATOM 1035 N N . ASN A 1 129 ? -7.536 -5.944 4.158 1.00 79.81 129 ASN A N 1
ATOM 1036 C CA . ASN A 1 129 ? -8.299 -7.019 3.532 1.00 79.81 129 ASN A CA 1
ATOM 1037 C C . ASN A 1 129 ? -9.189 -6.400 2.456 1.00 79.81 129 ASN A C 1
ATOM 1039 O O . ASN A 1 129 ? -10.218 -5.800 2.763 1.00 79.81 129 ASN A O 1
ATOM 1043 N N . ILE A 1 130 ? -8.759 -6.501 1.200 1.00 72.06 130 ILE A N 1
ATOM 1044 C CA . ILE A 1 130 ? -9.455 -5.884 0.060 1.00 72.06 130 ILE A CA 1
ATOM 1045 C C . ILE A 1 130 ? -10.527 -6.804 -0.539 1.00 72.06 130 ILE A C 1
ATOM 1047 O O . ILE A 1 130 ? -11.492 -6.313 -1.116 1.00 72.06 130 ILE A O 1
ATOM 1051 N N . TRP A 1 131 ? -10.400 -8.119 -0.333 1.00 66.44 131 TRP A N 1
ATOM 1052 C CA . TRP A 1 131 ? -11.374 -9.153 -0.702 1.00 66.44 131 TRP A CA 1
ATOM 1053 C C . TRP A 1 131 ? -11.301 -10.337 0.275 1.00 66.44 131 TRP A C 1
ATOM 1055 O O . TRP A 1 131 ? -10.336 -10.421 1.044 1.00 66.44 131 TRP A O 1
ATOM 1065 N N . PRO A 1 132 ? -12.281 -11.268 0.265 1.00 70.25 132 PRO A N 1
ATOM 1066 C CA . PRO A 1 132 ? -12.168 -12.515 1.015 1.00 70.25 132 PRO A CA 1
ATOM 1067 C C . PRO A 1 132 ? -10.846 -13.215 0.683 1.00 70.25 132 PRO A C 1
ATOM 1069 O O . PRO A 1 132 ? -10.568 -13.487 -0.481 1.00 70.25 132 PRO A O 1
ATOM 1072 N N . ASN A 1 133 ? -10.035 -13.471 1.710 1.00 72.88 133 ASN A N 1
ATOM 1073 C CA . ASN A 1 133 ? -8.721 -14.120 1.622 1.00 72.88 133 ASN A CA 1
ATOM 1074 C C . ASN A 1 133 ? -7.626 -13.346 0.866 1.00 72.88 133 ASN A C 1
ATOM 1076 O O . ASN A 1 133 ? -6.577 -13.916 0.607 1.00 72.88 133 ASN A O 1
ATOM 1080 N N . ILE A 1 134 ? -7.821 -12.062 0.539 1.00 71.81 134 ILE A N 1
ATOM 1081 C CA . ILE A 1 134 ? -6.768 -11.244 -0.080 1.00 71.81 134 ILE A CA 1
ATOM 1082 C C . ILE A 1 134 ? -6.372 -10.125 0.872 1.00 71.81 134 ILE A C 1
ATOM 1084 O O . ILE A 1 134 ? -7.102 -9.145 1.058 1.00 71.81 134 ILE A O 1
ATOM 1088 N N . THR A 1 135 ? -5.172 -10.263 1.428 1.00 79.12 135 THR A N 1
ATOM 1089 C CA . THR A 1 135 ? -4.529 -9.234 2.243 1.00 79.12 135 THR A CA 1
ATOM 1090 C C . THR A 1 135 ? -3.496 -8.484 1.414 1.00 79.12 135 THR A C 1
ATOM 1092 O O . THR A 1 135 ? -2.609 -9.082 0.809 1.00 79.12 135 THR A O 1
ATOM 1095 N N . LEU A 1 136 ? -3.608 -7.161 1.414 1.00 76.56 136 LEU A N 1
ATOM 1096 C CA . LEU A 1 136 ? -2.641 -6.216 0.883 1.00 76.56 136 LEU A CA 1
ATOM 1097 C C . LEU A 1 136 ? -1.781 -5.681 2.026 1.00 76.56 136 LEU A C 1
ATOM 1099 O O . LEU A 1 136 ? -2.311 -5.266 3.052 1.00 76.56 136 LEU A O 1
ATOM 1103 N N . MET A 1 137 ? -0.470 -5.629 1.824 1.00 83.56 137 MET A N 1
ATOM 1104 C CA . MET A 1 137 ? 0.498 -5.037 2.741 1.00 83.56 137 MET A CA 1
ATOM 1105 C C . MET A 1 137 ? 1.461 -4.137 1.966 1.00 83.56 137 MET A C 1
ATOM 1107 O O . MET A 1 137 ? 2.007 -4.550 0.945 1.00 83.56 137 MET A O 1
ATOM 1111 N N . THR A 1 138 ? 1.705 -2.928 2.468 1.00 82.81 138 THR A N 1
ATOM 1112 C CA . THR A 1 138 ? 2.705 -2.006 1.914 1.00 82.81 138 THR A CA 1
ATOM 1113 C C . THR A 1 138 ? 3.826 -1.802 2.920 1.00 82.81 138 THR A C 1
ATOM 1115 O O . THR A 1 138 ? 3.586 -1.404 4.064 1.00 82.81 138 THR A O 1
ATOM 1118 N N . VAL A 1 139 ? 5.056 -2.039 2.472 1.00 85.44 139 VAL A N 1
ATOM 1119 C CA . VAL A 1 139 ? 6.272 -1.938 3.280 1.00 85.44 139 VAL A CA 1
ATOM 1120 C C . VAL A 1 139 ? 7.166 -0.845 2.714 1.00 85.44 139 VAL A C 1
ATOM 1122 O O . VAL A 1 139 ? 7.475 -0.836 1.526 1.00 85.44 139 VAL A O 1
ATOM 1125 N N . LEU A 1 140 ? 7.574 0.079 3.573 1.00 82.19 140 LEU A N 1
ATOM 1126 C CA . LEU A 1 140 ? 8.442 1.200 3.258 1.00 82.19 140 LEU A CA 1
ATOM 1127 C C . LEU A 1 140 ? 9.877 0.894 3.700 1.00 82.19 140 LEU A C 1
ATOM 1129 O O . LEU A 1 140 ? 10.121 0.544 4.853 1.00 82.19 140 LEU A O 1
ATOM 1133 N N . TYR A 1 141 ? 10.826 1.086 2.797 1.00 81.31 141 TYR A N 1
ATOM 1134 C CA . TYR A 1 141 ? 12.260 1.069 3.059 1.00 81.31 141 TYR A CA 1
ATOM 1135 C C . TYR A 1 141 ? 12.855 2.429 2.698 1.00 81.31 141 TYR A C 1
ATOM 1137 O O . TYR A 1 141 ? 12.282 3.175 1.905 1.00 81.31 141 TYR A O 1
ATOM 1145 N N . GLN A 1 142 ? 14.014 2.744 3.257 1.00 77.31 142 GLN A N 1
ATOM 1146 C CA . GLN A 1 142 ? 14.861 3.847 2.812 1.00 77.31 142 GLN A CA 1
ATOM 1147 C C . GLN A 1 142 ? 15.951 3.251 1.918 1.00 77.31 142 GLN A C 1
ATOM 1149 O O . GLN A 1 142 ? 16.505 2.216 2.270 1.00 77.31 142 GLN A O 1
ATOM 1154 N N . GLY A 1 143 ? 16.280 3.828 0.765 1.00 72.94 143 GLY A N 1
ATOM 1155 C CA . GLY A 1 143 ? 17.478 3.351 0.057 1.00 72.94 143 GLY A CA 1
ATOM 1156 C C . GLY A 1 143 ? 18.752 3.865 0.722 1.00 72.94 143 GLY A C 1
ATOM 1157 O O . GLY A 1 143 ? 18.720 4.872 1.422 1.00 72.94 143 GLY A O 1
ATOM 1158 N N . GLU A 1 144 ? 19.888 3.210 0.513 1.00 71.38 144 GLU A N 1
ATOM 1159 C CA . GLU A 1 144 ? 21.193 3.770 0.907 1.00 71.38 144 GLU A CA 1
ATOM 1160 C C . GLU A 1 144 ? 21.470 5.149 0.252 1.00 71.38 144 GLU A C 1
ATOM 1162 O O . GLU A 1 144 ? 20.998 5.487 -0.833 1.00 71.38 144 GLU A O 1
ATOM 1167 N N . GLY A 1 145 ? 22.194 6.017 0.947 1.00 59.38 145 GLY A N 1
ATOM 1168 C CA . GLY A 1 145 ? 22.711 7.236 0.320 1.00 59.38 145 GLY A CA 1
ATOM 1169 C C . GLY A 1 145 ? 23.952 6.876 -0.483 1.00 59.38 145 GLY A C 1
ATOM 1170 O O . GLY A 1 145 ? 24.578 5.853 -0.211 1.00 59.38 145 GLY A O 1
ATOM 1171 N N . GLN A 1 146 ? 24.359 7.715 -1.434 1.00 52.62 146 GLN A N 1
ATOM 1172 C CA . GLN A 1 146 ? 25.777 7.699 -1.798 1.00 52.62 146 GLN A CA 1
ATOM 1173 C C . GLN A 1 146 ? 26.597 8.247 -0.622 1.00 52.62 146 GLN A C 1
ATOM 1175 O O . GLN A 1 146 ? 26.096 9.040 0.175 1.00 52.62 146 GLN A O 1
ATOM 1180 N N . GLU A 1 147 ? 27.850 7.818 -0.494 1.00 46.50 147 GLU A N 1
ATOM 1181 C CA . GLU A 1 147 ? 28.756 8.319 0.539 1.00 46.50 147 GLU A CA 1
ATOM 1182 C C . GLU A 1 147 ? 28.824 9.860 0.488 1.00 46.50 147 GLU A C 1
ATOM 1184 O O . GLU A 1 147 ? 29.037 10.451 -0.570 1.00 46.50 147 GLU A O 1
ATOM 1189 N N . GLY A 1 148 ? 28.559 10.523 1.620 1.00 42.38 148 GLY A N 1
ATOM 1190 C CA . GLY A 1 148 ? 28.482 11.989 1.702 1.00 42.38 148 GLY A CA 1
ATOM 1191 C C . GLY A 1 148 ? 27.154 12.622 1.254 1.00 42.38 148 GLY A C 1
ATOM 1192 O O . GLY A 1 148 ? 27.055 13.847 1.232 1.00 42.38 148 GLY A O 1
ATOM 1193 N N . VAL A 1 149 ? 26.129 11.826 0.929 1.00 47.25 149 VAL A N 1
ATOM 1194 C CA . VAL A 1 149 ? 24.791 12.280 0.516 1.00 47.25 149 VAL A CA 1
ATOM 1195 C C . VAL A 1 149 ? 23.723 11.677 1.433 1.00 47.25 149 VAL A C 1
ATOM 1197 O O . VAL A 1 149 ? 23.597 10.457 1.536 1.00 47.25 149 VAL A O 1
ATOM 1200 N N . GLU A 1 150 ? 22.914 12.520 2.085 1.00 46.25 150 GLU A N 1
ATOM 1201 C CA . GLU A 1 150 ? 21.748 12.043 2.840 1.00 46.25 150 GLU A CA 1
ATOM 1202 C C . GLU A 1 150 ? 20.758 11.361 1.886 1.00 46.25 150 GLU A C 1
ATOM 1204 O O . GLU A 1 150 ? 20.274 11.962 0.925 1.00 46.25 150 GLU A O 1
ATOM 1209 N N . SER A 1 151 ? 20.448 10.090 2.143 1.00 50.72 151 SER A N 1
ATOM 1210 C CA . SER A 1 151 ? 19.471 9.370 1.332 1.00 50.72 151 SER A CA 1
ATOM 1211 C C . SER A 1 151 ? 18.058 9.860 1.605 1.00 50.72 151 SER A C 1
ATOM 1213 O O . SER A 1 151 ? 17.538 9.694 2.710 1.00 50.72 151 SER A O 1
ATOM 1215 N N . ILE A 1 152 ? 17.415 10.416 0.581 1.00 50.56 152 ILE A N 1
ATOM 1216 C CA . ILE A 1 152 ? 16.030 10.909 0.638 1.00 50.56 152 ILE A CA 1
ATOM 1217 C C . ILE A 1 152 ? 15.031 10.014 -0.110 1.00 50.56 152 ILE A C 1
ATOM 1219 O O . ILE A 1 152 ? 13.843 10.333 -0.165 1.00 50.56 152 ILE A O 1
ATOM 1223 N N . GLY A 1 153 ? 15.483 8.899 -0.693 1.00 60.75 153 GLY A N 1
ATOM 1224 C CA . GLY A 1 153 ? 14.618 7.994 -1.446 1.00 60.75 153 GLY A CA 1
ATOM 1225 C C . GLY A 1 153 ? 13.928 6.963 -0.550 1.00 60.75 153 GLY A C 1
ATOM 1226 O O . GLY A 1 153 ? 14.577 6.254 0.221 1.00 60.75 153 GLY A O 1
ATOM 1227 N N . TYR A 1 154 ? 12.605 6.850 -0.682 1.00 69.75 154 TYR A N 1
ATOM 1228 C CA . TYR A 1 154 ? 11.821 5.787 -0.057 1.00 69.75 154 TYR A CA 1
ATOM 1229 C C . TYR A 1 154 ? 11.382 4.754 -1.099 1.00 69.75 154 TYR A C 1
ATOM 1231 O O . TYR A 1 154 ? 10.905 5.112 -2.174 1.00 69.75 154 TYR A O 1
ATOM 1239 N N . ILE A 1 155 ? 11.499 3.471 -0.762 1.00 72.56 155 ILE A N 1
ATOM 1240 C CA . ILE A 1 155 ? 11.047 2.339 -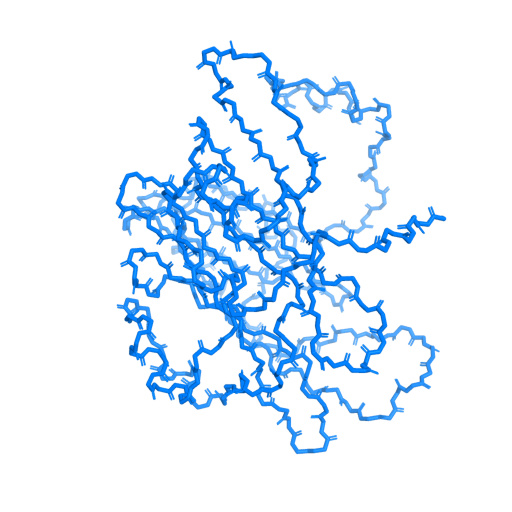1.578 1.00 72.56 155 ILE A CA 1
ATOM 1241 C C . ILE A 1 155 ? 9.789 1.770 -0.949 1.00 72.56 155 ILE A C 1
ATOM 1243 O O . ILE A 1 155 ? 9.808 1.363 0.209 1.00 72.56 155 ILE A O 1
ATOM 1247 N N . GLN A 1 156 ? 8.706 1.708 -1.716 1.00 80.62 156 GLN A N 1
ATOM 1248 C CA . GLN A 1 156 ? 7.461 1.077 -1.289 1.00 80.62 156 GLN A CA 1
ATOM 1249 C C . GLN A 1 156 ? 7.295 -0.260 -1.993 1.00 80.62 156 GLN A C 1
ATOM 1251 O O . GLN A 1 156 ? 7.125 -0.297 -3.204 1.00 80.62 156 GLN A O 1
ATOM 1256 N N . LEU A 1 157 ? 7.329 -1.355 -1.242 1.00 79.19 157 LEU A N 1
ATOM 1257 C CA . LEU A 1 157 ? 7.047 -2.692 -1.750 1.00 79.19 157 LEU A CA 1
ATOM 1258 C C . LEU A 1 157 ? 5.619 -3.091 -1.376 1.00 79.19 157 LEU A C 1
ATOM 1260 O O . LEU A 1 157 ? 5.223 -2.968 -0.217 1.00 79.19 157 LEU A O 1
ATOM 1264 N N . GLY A 1 158 ? 4.845 -3.556 -2.355 1.00 78.88 158 GLY A N 1
ATOM 1265 C CA . GLY A 1 158 ? 3.462 -3.996 -2.166 1.00 78.88 158 GLY A CA 1
ATOM 1266 C C . GLY A 1 158 ? 3.337 -5.511 -2.260 1.00 78.88 158 GLY A C 1
ATOM 1267 O O . GLY A 1 158 ? 3.702 -6.105 -3.274 1.00 78.88 158 GLY A O 1
ATOM 1268 N N . PHE A 1 159 ? 2.788 -6.130 -1.221 1.00 80.56 159 PHE A N 1
ATOM 1269 C CA . PHE A 1 159 ? 2.568 -7.568 -1.123 1.00 80.56 159 PHE A CA 1
ATOM 1270 C C . PHE A 1 159 ? 1.084 -7.870 -1.095 1.00 80.56 159 PHE A C 1
ATOM 1272 O O . PHE A 1 159 ? 0.396 -7.361 -0.210 1.00 80.56 159 PHE A O 1
ATOM 1279 N N . TRP A 1 160 ? 0.599 -8.713 -2.003 1.00 79.50 160 TRP A N 1
ATOM 1280 C CA . TRP A 1 160 ? -0.778 -9.201 -1.976 1.00 79.50 160 TRP A CA 1
ATOM 1281 C C . TRP A 1 160 ? -0.796 -10.703 -1.853 1.00 79.50 160 TRP A C 1
ATOM 1283 O O . TRP A 1 160 ? 0.003 -11.387 -2.492 1.00 79.50 160 TRP A O 1
ATOM 1293 N N . ASP A 1 161 ? -1.688 -11.184 -0.994 1.00 79.75 161 ASP A N 1
ATOM 1294 C CA . ASP A 1 161 ? -1.771 -12.598 -0.636 1.00 79.75 161 ASP A CA 1
ATOM 1295 C C . ASP A 1 161 ? -0.390 -13.165 -0.239 1.00 79.75 161 ASP A C 1
ATOM 1297 O O . ASP A 1 161 ? 0.081 -14.207 -0.685 1.00 79.75 161 ASP A O 1
ATOM 1301 N N . GLY A 1 162 ? 0.349 -12.363 0.537 1.00 80.94 162 GLY A N 1
ATOM 1302 C CA . GLY A 1 162 ? 1.690 -12.696 1.014 1.00 80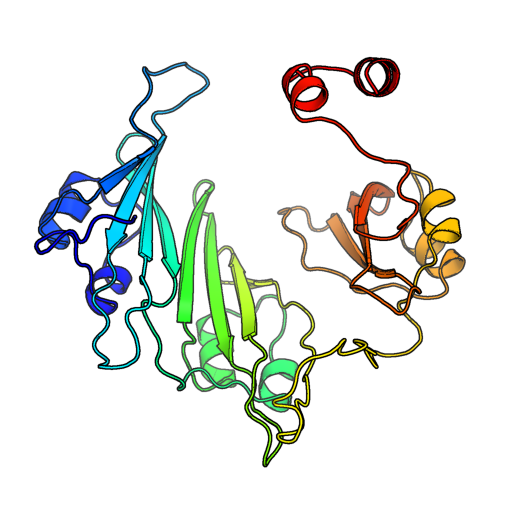.94 162 GLY A CA 1
ATOM 1303 C C . GLY A 1 162 ? 2.803 -12.656 -0.039 1.00 80.94 162 GLY A C 1
ATOM 1304 O O . GLY A 1 162 ? 3.948 -12.947 0.309 1.00 80.94 162 GLY A O 1
ATOM 1305 N N . LYS A 1 163 ? 2.518 -12.282 -1.292 1.00 82.25 163 LYS A N 1
ATOM 1306 C CA . LYS A 1 163 ? 3.462 -12.301 -2.420 1.00 82.25 163 LYS A CA 1
ATOM 1307 C C . LYS A 1 163 ? 3.747 -10.895 -2.931 1.00 82.25 163 LYS A C 1
ATOM 1309 O O . LYS A 1 163 ? 2.837 -10.084 -3.055 1.00 82.25 163 LYS A O 1
ATOM 1314 N N . LEU A 1 164 ? 5.004 -10.594 -3.244 1.00 75.44 164 LEU A N 1
ATOM 1315 C CA . LEU A 1 164 ? 5.424 -9.309 -3.784 1.00 75.44 164 LEU A CA 1
ATOM 1316 C C . LEU A 1 164 ? 4.806 -9.128 -5.164 1.00 75.44 164 LEU A C 1
ATOM 1318 O O . LEU A 1 164 ? 5.210 -9.783 -6.122 1.00 75.44 164 LEU A O 1
ATOM 1322 N N . GLN A 1 165 ? 3.843 -8.224 -5.246 1.00 73.81 165 GLN A N 1
ATOM 1323 C CA . GLN A 1 165 ? 3.228 -7.841 -6.505 1.00 73.81 165 GLN A CA 1
ATOM 1324 C C . GLN A 1 165 ? 3.814 -6.527 -6.983 1.00 73.81 165 GLN A C 1
ATOM 1326 O O . GLN A 1 165 ? 4.104 -6.417 -8.160 1.00 73.81 165 GLN A O 1
ATOM 1331 N N . SER A 1 166 ? 4.071 -5.566 -6.084 1.00 70.19 166 SER A N 1
ATOM 1332 C CA . SER A 1 166 ? 4.541 -4.231 -6.451 1.00 70.19 166 SER A CA 1
ATOM 1333 C C . SER A 1 166 ? 5.972 -3.930 -6.019 1.00 70.19 166 SER A C 1
ATOM 1335 O O . SER A 1 166 ? 6.291 -3.934 -4.830 1.00 70.19 166 SER A O 1
ATOM 1337 N N . LYS A 1 167 ? 6.818 -3.619 -7.005 1.00 70.31 167 LYS A N 1
ATOM 1338 C CA . LYS A 1 167 ? 8.207 -3.172 -6.858 1.00 70.31 167 LYS A CA 1
ATOM 1339 C C . LYS A 1 167 ? 8.432 -1.965 -7.787 1.00 70.31 167 LYS A C 1
ATOM 1341 O O . LYS A 1 167 ? 8.871 -2.154 -8.919 1.00 70.31 167 LYS A O 1
ATOM 1346 N N . PRO A 1 168 ? 8.079 -0.737 -7.368 1.00 62.34 168 PRO A N 1
ATOM 1347 C CA . PRO A 1 168 ? 8.263 0.454 -8.188 1.00 62.34 168 PRO A CA 1
ATOM 1348 C C . PRO A 1 168 ? 9.753 0.688 -8.422 1.00 62.34 168 PRO A C 1
ATOM 1350 O O . PRO A 1 168 ? 10.549 0.505 -7.496 1.00 62.34 168 PRO A O 1
ATOM 1353 N N . GLY A 1 169 ? 10.120 1.078 -9.646 1.00 50.22 169 GLY A N 1
ATOM 1354 C CA . GLY A 1 169 ? 11.495 1.418 -10.007 1.00 50.22 169 GLY A CA 1
ATOM 1355 C C . GLY A 1 169 ? 12.065 2.470 -9.058 1.00 50.22 169 GLY A C 1
ATOM 1356 O O . GLY A 1 169 ? 11.388 3.437 -8.714 1.00 50.22 169 GLY A O 1
ATOM 1357 N N . TYR A 1 170 ? 13.293 2.248 -8.594 1.00 51.38 170 TYR A N 1
ATOM 1358 C CA . TYR A 1 170 ? 13.938 3.122 -7.624 1.00 51.38 170 TYR A CA 1
ATOM 1359 C C . TYR A 1 170 ? 14.888 4.110 -8.311 1.00 51.38 170 TYR A C 1
ATOM 1361 O O . TYR A 1 170 ? 15.819 3.702 -9.008 1.00 51.38 170 TYR A O 1
ATOM 1369 N N . GLU A 1 171 ? 14.673 5.405 -8.084 1.00 43.91 171 GLU A N 1
ATOM 1370 C CA . GLU A 1 171 ? 15.599 6.470 -8.470 1.00 43.91 171 GLU A CA 1
ATOM 1371 C C . GLU A 1 171 ? 16.528 6.776 -7.283 1.00 43.91 171 GLU A C 1
ATOM 1373 O O . GLU A 1 171 ? 16.098 7.268 -6.241 1.00 43.91 171 GLU A O 1
ATOM 1378 N N . TRP A 1 172 ? 17.821 6.476 -7.428 1.00 46.91 172 TRP A N 1
ATOM 1379 C CA . TRP A 1 172 ? 18.848 6.869 -6.460 1.00 46.91 172 TRP A CA 1
ATOM 1380 C C . TRP A 1 172 ? 19.135 8.356 -6.649 1.00 46.91 172 TRP A C 1
ATOM 1382 O O . TRP A 1 172 ? 19.955 8.726 -7.488 1.00 46.91 172 TRP A O 1
ATOM 1392 N N . VAL A 1 173 ? 18.424 9.219 -5.929 1.00 38.03 173 VAL A N 1
ATOM 1393 C CA . VAL A 1 173 ? 18.646 10.663 -6.032 1.00 38.03 173 VAL A CA 1
ATOM 1394 C C . VAL A 1 173 ? 19.878 11.032 -5.210 1.00 38.03 173 VAL A C 1
ATOM 1396 O O . VAL A 1 173 ? 19.842 11.008 -3.981 1.00 38.03 173 VAL A O 1
ATOM 1399 N N . ALA A 1 174 ? 20.967 11.396 -5.887 1.00 33.91 174 ALA A N 1
ATOM 1400 C CA . ALA A 1 174 ? 22.084 12.071 -5.245 1.00 33.91 174 ALA A CA 1
ATOM 1401 C C . ALA A 1 174 ? 21.683 13.529 -4.957 1.00 33.91 174 ALA A C 1
ATOM 1403 O O . ALA A 1 174 ? 21.530 14.327 -5.880 1.00 33.91 174 ALA A O 1
ATOM 1404 N N . VAL A 1 175 ? 21.492 13.890 -3.689 1.00 35.72 175 VAL A N 1
ATOM 1405 C CA . VAL A 1 175 ? 21.401 15.292 -3.254 1.00 35.72 175 VAL A CA 1
ATOM 1406 C C . VAL A 1 175 ? 22.771 15.734 -2.754 1.00 35.72 175 VAL A C 1
ATOM 1408 O O . VAL A 1 175 ? 23.186 15.374 -1.658 1.00 35.72 175 VAL A O 1
ATOM 1411 N N . SER A 1 176 ? 23.501 16.517 -3.552 1.00 30.62 176 SER A N 1
ATOM 1412 C CA . SER A 1 176 ? 24.743 17.131 -3.072 1.00 30.62 176 SER A CA 1
ATOM 1413 C C . SER A 1 176 ? 24.472 18.017 -1.839 1.00 30.62 176 SER A C 1
ATOM 1415 O O . SER A 1 176 ? 23.494 18.770 -1.850 1.00 30.62 176 SER A O 1
ATOM 1417 N N . PRO A 1 177 ? 25.343 18.012 -0.809 1.00 32.50 177 PRO A N 1
ATOM 1418 C CA . PRO A 1 177 ? 25.138 18.773 0.433 1.00 32.50 177 PRO A CA 1
ATOM 1419 C C . PRO A 1 177 ? 25.099 20.305 0.280 1.00 32.50 177 PRO A C 1
ATOM 1421 O O . PRO A 1 177 ? 24.802 21.014 1.239 1.00 32.50 177 PRO A O 1
ATOM 1424 N N . THR A 1 178 ? 25.424 20.848 -0.896 1.00 30.61 178 THR A N 1
ATOM 1425 C CA . THR A 1 178 ? 25.824 22.256 -1.041 1.00 30.61 178 THR A CA 1
ATOM 1426 C C . THR A 1 178 ? 24.709 23.254 -1.365 1.00 30.61 178 THR A C 1
ATOM 1428 O O . THR A 1 178 ? 25.011 24.429 -1.542 1.00 30.61 178 THR A O 1
ATOM 1431 N N . ILE A 1 179 ? 23.427 22.871 -1.424 1.00 32.34 179 ILE A N 1
ATOM 1432 C CA . ILE A 1 179 ? 22.352 23.828 -1.766 1.00 32.34 179 ILE A CA 1
ATOM 1433 C C . ILE A 1 179 ? 21.298 23.899 -0.657 1.00 32.34 179 ILE A C 1
ATOM 1435 O O . ILE A 1 179 ? 20.173 23.423 -0.781 1.00 32.34 179 ILE A O 1
ATOM 1439 N N . ARG A 1 180 ? 21.664 24.566 0.444 1.00 34.94 180 ARG A N 1
ATOM 1440 C CA . ARG A 1 180 ? 20.712 25.248 1.334 1.00 34.94 180 ARG A CA 1
ATOM 1441 C C . ARG A 1 180 ? 20.660 26.726 0.954 1.00 34.94 180 ARG A C 1
ATOM 1443 O O . ARG A 1 180 ? 21.188 27.572 1.662 1.00 34.94 180 ARG A O 1
ATOM 1450 N N . SER A 1 181 ? 20.068 27.039 -0.192 1.00 31.48 181 SER A N 1
ATOM 1451 C CA . SER A 1 181 ? 19.682 28.411 -0.525 1.00 31.48 181 SER A CA 1
ATOM 1452 C C . SER A 1 181 ? 18.647 28.398 -1.642 1.00 31.48 181 SER A C 1
ATOM 1454 O O . SER A 1 181 ? 18.765 27.667 -2.621 1.00 31.48 181 SER A O 1
ATOM 1456 N N . SER A 1 182 ? 17.596 29.177 -1.434 1.00 39.84 182 SER A N 1
ATOM 1457 C CA . SER A 1 182 ? 16.455 29.401 -2.311 1.00 39.84 182 SER A CA 1
ATOM 1458 C C . SER A 1 182 ? 16.846 29.695 -3.761 1.00 39.84 182 SER A C 1
ATOM 1460 O O . SER A 1 182 ? 17.488 30.709 -4.016 1.00 39.84 182 SER A O 1
ATOM 1462 N N . THR A 1 183 ? 16.404 28.854 -4.699 1.00 31.80 183 THR A N 1
ATOM 1463 C CA . THR A 1 183 ? 15.725 29.171 -5.980 1.00 31.80 183 THR A CA 1
ATOM 1464 C C . THR A 1 183 ? 15.807 27.953 -6.910 1.00 31.80 183 THR A C 1
ATOM 1466 O O . THR A 1 183 ? 16.863 27.360 -7.073 1.00 31.80 183 THR A O 1
ATOM 1469 N N . HIS A 1 184 ? 14.656 27.545 -7.457 1.00 35.31 184 HIS A N 1
ATOM 1470 C CA . HIS A 1 184 ? 14.470 26.598 -8.568 1.00 35.31 184 HIS A CA 1
ATOM 1471 C C . HIS A 1 184 ? 15.553 25.522 -8.795 1.00 35.31 184 HIS A C 1
ATOM 1473 O O . HIS A 1 184 ? 16.440 25.662 -9.634 1.00 35.31 184 HIS A O 1
ATOM 1479 N N . ILE A 1 185 ? 15.390 24.368 -8.143 1.00 29.64 185 ILE A N 1
ATOM 1480 C CA . ILE A 1 185 ? 16.093 23.145 -8.546 1.00 29.64 185 ILE A CA 1
ATOM 1481 C C . ILE A 1 185 ? 15.406 22.613 -9.809 1.00 29.64 185 ILE A C 1
ATOM 1483 O O . ILE A 1 185 ? 14.299 22.074 -9.746 1.00 29.64 185 ILE A O 1
ATOM 1487 N N . SER A 1 186 ? 16.059 22.781 -10.960 1.00 31.64 186 SER A N 1
ATOM 1488 C CA . SER A 1 186 ? 15.716 22.048 -12.180 1.00 31.64 186 SER A CA 1
ATOM 1489 C C . SER A 1 186 ? 15.984 20.562 -11.943 1.00 31.64 186 SER A C 1
ATOM 1491 O O . SER A 1 186 ? 17.122 20.143 -11.749 1.00 31.64 186 SER A O 1
ATOM 1493 N N . ARG A 1 187 ? 14.908 19.772 -11.905 1.00 33.34 187 ARG A N 1
ATOM 1494 C CA . ARG A 1 187 ? 14.931 18.315 -11.745 1.00 33.34 187 ARG A CA 1
ATOM 1495 C C . ARG A 1 187 ? 15.300 17.664 -13.078 1.00 33.34 187 ARG A C 1
ATOM 1497 O O . ARG A 1 187 ? 14.418 17.301 -13.848 1.00 33.34 187 ARG A O 1
ATOM 1504 N N . THR A 1 188 ? 16.583 17.514 -13.383 1.00 29.52 188 THR A N 1
ATOM 1505 C CA . THR A 1 188 ? 16.991 16.691 -14.531 1.00 29.52 188 THR A CA 1
ATOM 1506 C C . THR A 1 188 ? 17.185 15.243 -14.096 1.00 29.52 188 THR A C 1
ATOM 1508 O O . THR A 1 188 ? 18.266 14.845 -13.671 1.00 29.52 188 THR A O 1
ATOM 1511 N N . ASN A 1 189 ? 16.105 14.466 -14.215 1.00 36.28 189 ASN A N 1
ATOM 1512 C CA . ASN A 1 189 ? 16.097 13.006 -14.144 1.00 36.28 189 ASN A CA 1
ATOM 1513 C C . ASN A 1 189 ? 16.991 12.432 -15.254 1.00 36.28 189 ASN A C 1
ATOM 1515 O O . ASN A 1 189 ? 16.637 12.507 -16.435 1.00 36.28 189 ASN A O 1
ATOM 1519 N N . ALA A 1 190 ? 18.117 11.823 -14.895 1.00 34.34 190 ALA A N 1
ATOM 1520 C CA . ALA A 1 190 ? 18.861 10.954 -15.801 1.00 34.34 190 ALA A CA 1
ATOM 1521 C C . ALA A 1 190 ? 18.493 9.489 -15.510 1.00 34.34 190 ALA A C 1
ATOM 1523 O O . ALA A 1 190 ? 19.240 8.751 -14.874 1.00 34.34 190 ALA A O 1
ATOM 1524 N N . LEU A 1 191 ? 17.299 9.092 -15.958 1.00 39.84 191 LEU A N 1
ATOM 1525 C CA . LEU A 1 191 ? 16.935 7.695 -16.210 1.00 39.84 191 LEU A CA 1
ATOM 1526 C C . LEU A 1 191 ? 17.227 7.358 -17.676 1.00 39.84 191 LEU A C 1
ATOM 1528 O O . LEU A 1 191 ? 17.350 8.271 -18.496 1.00 39.84 191 LEU A O 1
ATOM 1532 N N . LEU A 1 192 ? 17.370 6.062 -17.983 1.00 42.22 192 LEU A N 1
ATOM 1533 C CA . LEU A 1 192 ? 17.752 5.561 -19.308 1.00 42.22 192 LEU A CA 1
ATOM 1534 C C . LEU A 1 192 ? 17.002 6.322 -20.424 1.00 42.22 192 LEU A C 1
ATOM 1536 O O . LEU A 1 192 ? 15.781 6.452 -20.329 1.00 42.22 192 LEU A O 1
ATOM 1540 N N . PRO A 1 193 ? 17.691 6.825 -21.469 1.00 47.84 193 PRO A N 1
ATOM 1541 C CA . PRO A 1 193 ? 17.137 7.807 -22.413 1.00 47.84 193 PRO A CA 1
ATOM 1542 C C . PRO A 1 193 ? 15.863 7.393 -23.170 1.00 47.84 193 PRO A C 1
ATOM 1544 O O . PRO A 1 193 ? 15.253 8.238 -23.822 1.00 47.84 193 PRO A O 1
ATOM 1547 N N . ASN A 1 194 ? 15.457 6.123 -23.094 1.00 56.50 194 ASN A N 1
ATOM 1548 C CA . ASN A 1 194 ? 14.567 5.507 -24.071 1.00 56.50 194 ASN A CA 1
ATOM 1549 C C . ASN A 1 194 ? 13.101 5.375 -23.614 1.00 56.50 194 ASN A C 1
ATOM 1551 O O . ASN A 1 194 ? 12.237 5.261 -24.472 1.00 56.50 194 ASN A O 1
ATOM 1555 N N . ASP A 1 195 ? 12.768 5.469 -22.320 1.00 70.69 195 ASP A N 1
ATOM 1556 C CA . ASP A 1 195 ? 11.379 5.286 -21.829 1.00 70.69 195 ASP A CA 1
ATOM 1557 C C . ASP A 1 195 ? 10.590 6.606 -21.761 1.00 70.69 195 ASP A C 1
ATOM 1559 O O . ASP A 1 195 ? 9.850 6.884 -20.807 1.00 70.69 195 ASP A O 1
ATOM 1563 N N . ARG A 1 196 ? 10.783 7.458 -22.771 1.00 82.25 196 ARG A N 1
ATOM 1564 C CA . ARG A 1 196 ? 10.147 8.773 -22.867 1.00 82.25 196 ARG A CA 1
ATOM 1565 C C . ARG A 1 196 ? 9.045 8.771 -23.910 1.00 82.25 196 ARG A C 1
ATOM 1567 O O . ARG A 1 196 ? 9.217 8.258 -25.007 1.00 82.25 196 ARG A O 1
ATOM 1574 N N . ILE A 1 197 ? 7.939 9.424 -23.583 1.00 84.06 197 ILE A N 1
ATOM 1575 C CA . ILE A 1 197 ? 6.849 9.693 -24.517 1.00 84.06 197 ILE A CA 1
ATOM 1576 C C . ILE A 1 197 ? 6.609 11.202 -24.598 1.00 84.06 197 ILE A C 1
ATOM 1578 O O . ILE A 1 197 ? 6.723 11.921 -23.605 1.00 84.06 197 ILE A O 1
ATOM 1582 N N . THR A 1 198 ? 6.298 11.710 -25.786 1.00 85.44 198 THR A N 1
ATOM 1583 C CA . THR A 1 198 ? 5.874 13.104 -25.983 1.00 85.44 198 THR A CA 1
ATOM 1584 C C . THR A 1 198 ? 4.365 13.242 -25.791 1.00 85.44 198 THR A C 1
ATOM 1586 O O . THR A 1 198 ? 3.612 12.276 -25.929 1.00 85.44 198 THR A O 1
ATOM 1589 N N . PHE A 1 199 ? 3.886 14.461 -25.527 1.00 82.75 199 PHE A N 1
ATOM 1590 C CA . PHE A 1 199 ? 2.441 14.701 -25.456 1.00 82.75 199 PHE A CA 1
ATOM 1591 C C . PHE A 1 199 ? 1.742 14.390 -26.784 1.00 82.75 199 PHE A C 1
ATOM 1593 O O . PHE A 1 199 ? 0.686 13.762 -26.798 1.00 82.75 199 PHE A O 1
ATOM 1600 N N . GLN A 1 200 ? 2.380 14.747 -27.902 1.00 84.00 200 GLN A N 1
ATOM 1601 C CA . GLN A 1 200 ? 1.877 14.436 -29.235 1.00 84.00 200 GLN A CA 1
ATOM 1602 C C . GLN A 1 200 ? 1.734 12.922 -29.440 1.00 84.00 200 GLN A C 1
ATOM 1604 O O . GLN A 1 200 ? 0.680 12.471 -29.882 1.00 84.00 200 GLN A O 1
ATOM 1609 N N . GLN A 1 201 ? 2.739 12.123 -29.061 1.00 90.38 201 GLN A N 1
ATOM 1610 C CA . GLN A 1 201 ? 2.629 10.660 -29.113 1.00 90.38 201 GLN A CA 1
ATOM 1611 C C . GLN A 1 201 ? 1.493 10.146 -28.214 1.00 90.38 201 GLN A C 1
ATOM 1613 O O . GLN A 1 201 ? 0.690 9.326 -28.655 1.00 90.38 201 GLN A O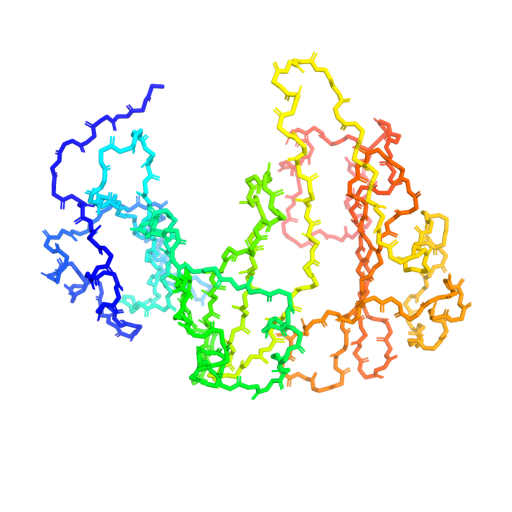 1
ATOM 1618 N N . TYR A 1 202 ? 1.363 10.657 -26.983 1.00 87.81 202 TYR A N 1
ATOM 1619 C CA . TYR A 1 202 ? 0.270 10.277 -26.077 1.00 87.81 202 TYR A CA 1
ATOM 1620 C C . TYR A 1 202 ? -1.127 10.512 -26.687 1.00 87.81 202 TYR A C 1
ATOM 1622 O O . TYR A 1 202 ? -2.037 9.682 -26.547 1.00 87.81 202 TYR A O 1
ATOM 1630 N N . GLN A 1 203 ? -1.314 11.640 -27.377 1.00 84.12 203 GLN A N 1
ATOM 1631 C CA . GLN A 1 203 ? -2.591 11.986 -28.003 1.00 84.12 203 GLN A CA 1
ATOM 1632 C C . GLN A 1 203 ? -2.968 11.022 -29.135 1.00 84.12 203 GLN A C 1
ATOM 1634 O O . GLN A 1 203 ? -4.138 10.654 -29.234 1.00 84.12 203 GLN A O 1
ATOM 1639 N N . GLN A 1 204 ? -1.990 10.572 -29.924 1.00 89.62 204 GLN A N 1
ATOM 1640 C CA . GLN A 1 204 ? -2.201 9.714 -31.097 1.00 89.62 204 GLN A CA 1
ATOM 1641 C C . GLN A 1 204 ? -2.456 8.239 -30.761 1.00 89.62 204 GLN A C 1
ATOM 1643 O O . GLN A 1 204 ? -2.990 7.510 -31.591 1.00 89.62 204 GLN A O 1
ATOM 1648 N N . ILE A 1 205 ? -2.111 7.787 -29.553 1.00 90.62 205 ILE A N 1
ATOM 1649 C CA . ILE A 1 205 ? -2.378 6.411 -29.117 1.00 90.62 205 ILE A CA 1
ATOM 1650 C C . ILE A 1 205 ? -3.886 6.187 -28.961 1.00 90.62 205 ILE A C 1
ATOM 1652 O O . ILE A 1 205 ? -4.574 6.958 -28.280 1.00 90.62 205 ILE A O 1
ATOM 1656 N N . GLN A 1 206 ? -4.391 5.100 -29.542 1.00 85.06 206 GLN A N 1
ATOM 1657 C CA . GLN A 1 206 ? -5.816 4.773 -29.573 1.00 85.06 206 GLN A CA 1
ATOM 1658 C C . GLN A 1 206 ? -6.129 3.515 -28.763 1.00 85.06 206 GLN A C 1
ATOM 1660 O O . GLN A 1 206 ? -5.329 2.582 -28.697 1.00 85.06 206 GLN A O 1
ATOM 1665 N N . PHE A 1 207 ? -7.325 3.476 -28.171 1.00 80.94 207 PHE A N 1
ATOM 1666 C CA . PHE A 1 207 ? -7.873 2.238 -27.617 1.00 80.94 207 PHE A CA 1
ATOM 1667 C C . PHE A 1 207 ? -7.905 1.148 -28.690 1.00 80.94 207 PHE A C 1
ATOM 1669 O O . PHE A 1 207 ? -8.105 1.439 -29.868 1.00 80.94 207 PHE A O 1
ATOM 1676 N N . GLY A 1 208 ? -7.704 -0.103 -28.285 1.00 75.25 208 GLY A N 1
ATOM 1677 C CA . GLY A 1 208 ? -7.601 -1.219 -29.227 1.00 75.25 208 GLY A CA 1
ATOM 1678 C C . GLY A 1 208 ? -6.171 -1.558 -29.654 1.00 75.25 208 GLY A C 1
ATOM 1679 O O . GLY A 1 208 ? -5.949 -2.661 -30.143 1.00 75.25 208 GLY A O 1
ATOM 1680 N N . TRP A 1 209 ? -5.196 -0.666 -29.441 1.00 85.19 209 TRP A N 1
ATOM 1681 C CA . TRP A 1 209 ? -3.791 -0.975 -29.719 1.00 85.19 209 TRP A CA 1
ATOM 1682 C C . TRP A 1 209 ? -3.273 -2.109 -28.834 1.00 85.19 209 TRP A C 1
ATOM 1684 O O . TRP A 1 209 ? -3.603 -2.175 -27.649 1.00 85.19 209 TRP A O 1
ATOM 1694 N N . ILE A 1 210 ? -2.411 -2.958 -29.386 1.00 88.19 210 ILE A N 1
ATOM 1695 C CA . ILE A 1 210 ? -1.654 -3.945 -28.606 1.00 88.19 210 ILE A CA 1
ATOM 1696 C C . ILE A 1 210 ? -0.334 -3.355 -28.096 1.00 88.19 210 ILE A C 1
ATOM 1698 O O . ILE A 1 210 ? 0.142 -2.332 -28.595 1.00 88.19 210 ILE A O 1
ATOM 1702 N N . HIS A 1 211 ? 0.274 -3.992 -27.092 1.00 83.69 211 HIS A N 1
ATOM 1703 C CA . HIS A 1 211 ? 1.503 -3.481 -26.465 1.00 83.69 211 HIS A CA 1
ATOM 1704 C C . HIS A 1 211 ? 2.671 -3.346 -27.449 1.00 83.69 211 HIS A C 1
ATOM 1706 O O . HIS A 1 211 ? 3.397 -2.356 -27.389 1.00 83.69 211 HIS A O 1
ATOM 1712 N N . ASP A 1 212 ? 2.790 -4.250 -28.422 1.00 82.44 212 ASP A N 1
ATOM 1713 C CA . ASP A 1 212 ? 3.817 -4.166 -29.469 1.00 82.44 212 ASP A CA 1
ATOM 1714 C C . ASP A 1 212 ? 3.638 -2.937 -30.371 1.00 82.44 212 ASP A C 1
ATOM 1716 O O . ASP A 1 212 ? 4.613 -2.271 -30.716 1.00 82.44 212 ASP A O 1
ATOM 1720 N N . GLN A 1 213 ? 2.392 -2.574 -30.700 1.00 85.44 213 GLN A N 1
ATOM 1721 C CA . GLN A 1 213 ? 2.099 -1.366 -31.479 1.00 85.44 213 GLN A CA 1
ATOM 1722 C C . GLN A 1 213 ? 2.471 -0.106 -30.695 1.00 85.44 213 GLN A C 1
ATOM 1724 O O . GLN A 1 213 ? 3.079 0.810 -31.249 1.00 85.44 213 GLN A O 1
ATOM 1729 N N . LEU A 1 214 ? 2.157 -0.075 -29.394 1.00 89.56 214 LEU A N 1
ATOM 1730 C CA . LEU A 1 214 ? 2.577 1.015 -28.514 1.00 89.56 214 LEU A CA 1
ATOM 1731 C C . LEU A 1 214 ? 4.109 1.109 -28.445 1.00 89.56 214 LEU A C 1
ATOM 1733 O O . LEU A 1 214 ? 4.667 2.194 -28.600 1.00 89.56 214 LEU A O 1
ATOM 1737 N N . THR A 1 215 ? 4.776 -0.031 -28.270 1.00 86.00 215 THR A N 1
ATOM 1738 C CA . THR A 1 215 ? 6.236 -0.147 -28.192 1.00 86.00 215 THR A CA 1
ATOM 1739 C C . THR A 1 215 ? 6.906 0.379 -29.455 1.00 86.00 215 THR A C 1
ATOM 1741 O O . THR A 1 215 ? 7.820 1.198 -29.376 1.00 86.00 215 THR A O 1
ATOM 1744 N N . GLN A 1 216 ? 6.421 -0.040 -30.624 1.00 84.94 216 GLN A N 1
ATOM 1745 C CA . GLN A 1 216 ? 6.938 0.400 -31.915 1.00 84.94 216 GLN A CA 1
ATOM 1746 C C . GLN A 1 216 ? 6.717 1.900 -32.140 1.00 84.94 216 GLN A C 1
ATOM 1748 O O . GLN A 1 216 ? 7.593 2.577 -32.672 1.00 84.94 216 GLN A O 1
ATOM 1753 N N . TYR A 1 217 ? 5.561 2.424 -31.731 1.00 90.88 217 TYR A N 1
ATOM 1754 C CA . TYR A 1 217 ? 5.207 3.826 -31.938 1.00 90.88 217 TYR A CA 1
ATOM 1755 C C . TYR A 1 217 ? 5.980 4.786 -31.024 1.00 90.88 217 TYR A C 1
ATOM 1757 O O . TYR A 1 217 ? 6.404 5.861 -31.453 1.00 90.88 217 TYR A O 1
ATOM 1765 N N . VAL A 1 218 ? 6.164 4.412 -29.756 1.00 87.50 218 VAL A N 1
ATOM 1766 C CA . VAL A 1 218 ? 6.912 5.226 -28.788 1.00 87.50 218 VAL A CA 1
ATOM 1767 C C . VAL A 1 218 ? 8.423 5.026 -28.947 1.00 87.50 218 VAL A C 1
ATOM 1769 O O . VAL A 1 218 ? 9.188 5.949 -28.682 1.00 87.50 218 VAL A O 1
ATOM 1772 N N . GLY A 1 219 ? 8.853 3.856 -29.428 1.00 81.56 219 GLY A N 1
ATOM 1773 C CA . GLY A 1 219 ? 10.262 3.473 -29.559 1.00 81.56 219 GLY A CA 1
ATOM 1774 C C . GLY A 1 219 ? 10.835 2.789 -28.312 1.00 81.56 219 GLY A C 1
ATOM 1775 O O . GLY A 1 219 ? 12.035 2.533 -28.249 1.00 81.56 219 GLY A O 1
ATOM 1776 N N . SER A 1 220 ? 9.990 2.487 -27.322 1.00 81.50 220 SER A N 1
ATOM 1777 C CA . SER A 1 220 ? 10.344 1.753 -26.105 1.00 81.50 220 SER A CA 1
ATOM 1778 C C . SER A 1 220 ? 9.137 0.975 -25.572 1.00 81.50 220 SER A C 1
ATOM 1780 O O . SER A 1 220 ? 8.006 1.462 -25.690 1.00 81.50 220 SER A O 1
ATOM 1782 N N . PRO A 1 221 ? 9.354 -0.194 -24.934 1.00 76.31 221 PRO A N 1
ATOM 1783 C CA . PRO A 1 221 ? 8.288 -0.961 -24.289 1.00 76.31 221 PRO A CA 1
ATOM 1784 C C . PRO A 1 221 ? 7.674 -0.266 -23.067 1.00 76.31 221 PRO A C 1
ATOM 1786 O O . PRO A 1 221 ? 6.615 -0.692 -22.601 1.00 76.31 221 PRO A O 1
ATOM 1789 N N . GLY A 1 222 ? 8.313 0.793 -22.560 1.00 72.44 222 GLY A N 1
ATOM 1790 C CA . GLY A 1 222 ? 7.930 1.466 -21.328 1.00 72.44 222 GLY A CA 1
ATOM 1791 C C . GLY A 1 222 ? 8.180 0.610 -20.087 1.00 72.44 222 GLY A C 1
ATOM 1792 O O . GLY A 1 222 ? 8.583 -0.553 -20.150 1.00 72.44 222 GLY A O 1
ATOM 1793 N N . GLN A 1 223 ? 7.928 1.194 -18.920 1.00 72.50 223 GLN A N 1
ATOM 1794 C CA . GLN A 1 223 ? 8.077 0.497 -17.649 1.00 72.50 223 GLN A CA 1
ATOM 1795 C C . GLN A 1 223 ? 6.811 -0.295 -17.347 1.00 72.50 223 GLN A C 1
ATOM 1797 O O . GLN A 1 223 ? 5.765 0.292 -17.068 1.00 72.50 223 GLN A O 1
ATOM 1802 N N . VAL A 1 224 ? 6.898 -1.626 -17.367 1.00 70.69 224 VAL A N 1
ATOM 1803 C CA . VAL A 1 224 ? 5.790 -2.479 -16.925 1.00 70.69 224 VAL A CA 1
ATOM 1804 C C . VAL A 1 224 ? 5.587 -2.267 -15.430 1.00 70.69 224 VAL A C 1
ATOM 1806 O O . VAL A 1 224 ? 6.437 -2.612 -14.607 1.00 70.69 224 VAL A O 1
ATOM 1809 N N . MET A 1 225 ? 4.457 -1.664 -15.084 1.00 58.81 225 MET A N 1
ATOM 1810 C CA . MET A 1 225 ? 4.044 -1.511 -13.710 1.00 58.81 225 MET A CA 1
ATOM 1811 C C . MET A 1 225 ? 3.365 -2.788 -13.223 1.00 58.81 225 MET A C 1
ATOM 1813 O O . MET A 1 225 ? 2.580 -3.410 -13.945 1.00 58.81 225 MET A O 1
ATOM 1817 N N . PRO A 1 226 ? 3.607 -3.148 -11.965 1.00 53.25 226 PRO A N 1
ATOM 1818 C CA . PRO A 1 226 ? 2.897 -4.237 -11.328 1.00 53.25 226 PRO A CA 1
ATOM 1819 C C . PRO A 1 226 ? 1.384 -3.969 -11.306 1.00 53.25 226 PRO A C 1
ATOM 1821 O O . PRO A 1 226 ? 0.919 -2.947 -10.796 1.00 53.25 226 PRO A O 1
ATOM 1824 N N . SER A 1 227 ? 0.621 -4.878 -11.916 1.00 46.88 227 SER A N 1
ATOM 1825 C CA . SER A 1 227 ? -0.829 -4.764 -12.101 1.00 46.88 227 SER A CA 1
ATOM 1826 C C . SER A 1 227 ? -1.595 -5.008 -10.802 1.00 46.88 227 SER A C 1
ATOM 1828 O O . SER A 1 227 ? -1.317 -5.978 -10.107 1.00 46.88 227 SER A O 1
ATOM 1830 N N . ILE A 1 228 ? -2.599 -4.157 -10.518 1.00 42.97 228 ILE A N 1
ATOM 1831 C CA . ILE A 1 228 ? -3.559 -4.294 -9.397 1.00 42.97 228 ILE A CA 1
ATOM 1832 C C . ILE A 1 228 ? -4.746 -5.214 -9.668 1.00 42.97 228 ILE A C 1
ATOM 1834 O O . ILE A 1 228 ? -5.604 -5.425 -8.816 1.00 42.97 228 ILE A O 1
ATOM 1838 N N . ALA A 1 229 ? -4.766 -5.845 -10.836 1.00 40.75 229 ALA A N 1
ATOM 1839 C CA . ALA A 1 229 ? -5.797 -6.803 -11.185 1.00 40.75 229 ALA A CA 1
ATOM 1840 C C . ALA A 1 229 ? -5.273 -8.238 -11.039 1.00 40.75 229 ALA A C 1
ATOM 1842 O O . ALA A 1 229 ? -4.248 -8.574 -11.622 1.00 40.75 229 ALA A O 1
ATOM 1843 N N . ASN A 1 230 ? -6.050 -9.104 -10.373 1.00 47.25 230 ASN A N 1
ATOM 1844 C CA . ASN A 1 230 ? -5.909 -10.574 -10.351 1.00 47.25 230 ASN A CA 1
ATOM 1845 C C . ASN A 1 230 ? -6.086 -11.234 -11.739 1.00 47.25 230 ASN A C 1
ATOM 1847 O O . ASN A 1 230 ? -6.458 -12.400 -11.834 1.00 47.25 230 ASN A O 1
ATOM 1851 N N . ASN A 1 231 ? -5.899 -10.481 -12.820 1.00 55.75 231 ASN A N 1
ATOM 1852 C CA . ASN A 1 231 ? -5.995 -10.981 -14.173 1.00 55.75 231 ASN A CA 1
ATOM 1853 C C . ASN A 1 231 ? -4.570 -11.049 -14.751 1.00 55.75 231 ASN A C 1
ATOM 1855 O O . ASN A 1 231 ? -3.990 -9.983 -14.988 1.00 55.75 231 ASN A O 1
ATOM 1859 N N . PRO A 1 232 ? -4.008 -12.256 -14.972 1.00 58.53 232 PRO A N 1
ATOM 1860 C CA . PRO A 1 232 ? -2.684 -12.420 -15.578 1.00 58.53 232 PRO A CA 1
ATOM 1861 C C . PRO A 1 232 ? -2.599 -11.795 -16.978 1.00 58.53 232 PRO A C 1
ATOM 1863 O O . PRO A 1 232 ? -1.513 -11.439 -17.420 1.00 58.53 232 PRO A O 1
ATOM 1866 N N . ASP A 1 233 ? -3.742 -11.565 -17.627 1.00 67.56 233 ASP A N 1
ATOM 1867 C CA . ASP A 1 233 ? -3.839 -10.920 -18.934 1.00 67.56 233 ASP A CA 1
ATOM 1868 C C . ASP A 1 233 ? -3.908 -9.384 -18.846 1.00 67.56 233 ASP A C 1
ATOM 1870 O O . ASP A 1 233 ? -4.187 -8.704 -19.837 1.00 67.56 233 ASP A O 1
ATOM 1874 N N . THR A 1 234 ? -3.702 -8.802 -17.658 1.00 69.75 234 THR A N 1
ATOM 1875 C CA . THR A 1 234 ? -3.621 -7.350 -17.465 1.00 69.75 234 THR A CA 1
ATOM 1876 C C . THR A 1 234 ? -2.182 -6.892 -17.269 1.00 69.75 234 THR A C 1
ATOM 1878 O O . THR A 1 234 ? -1.550 -7.238 -16.272 1.00 69.75 234 THR A O 1
ATOM 1881 N N . ILE A 1 235 ? -1.710 -6.003 -18.144 1.00 74.25 235 ILE A N 1
ATOM 1882 C CA . ILE A 1 235 ? -0.438 -5.289 -17.966 1.00 74.25 235 ILE A CA 1
ATOM 1883 C C . ILE A 1 235 ? -0.697 -3.794 -17.774 1.00 74.25 235 ILE A C 1
ATOM 1885 O O . ILE A 1 235 ? -1.581 -3.214 -18.411 1.00 74.25 235 ILE A O 1
ATOM 1889 N N . LEU A 1 236 ? 0.064 -3.159 -16.885 1.00 76.12 236 LEU A N 1
ATOM 1890 C CA . LEU A 1 236 ? 0.154 -1.704 -16.816 1.00 76.12 236 LEU A CA 1
ATOM 1891 C C . LEU A 1 236 ? 1.528 -1.290 -17.330 1.00 76.12 236 LEU A C 1
ATOM 1893 O O . LEU A 1 236 ? 2.522 -1.916 -16.991 1.00 76.12 236 LEU A O 1
ATOM 1897 N N . VAL A 1 237 ? 1.589 -0.240 -18.134 1.00 79.81 237 VAL A N 1
ATOM 1898 C CA . VAL A 1 237 ? 2.822 0.291 -18.717 1.00 79.81 237 VAL A CA 1
ATOM 1899 C C . VAL A 1 237 ? 2.876 1.784 -18.444 1.00 79.81 237 VAL A C 1
ATOM 1901 O O . VAL A 1 237 ? 1.887 2.487 -18.646 1.00 79.81 237 VAL A O 1
ATOM 1904 N N . GLN A 1 238 ? 4.022 2.269 -17.985 1.00 82.56 238 GLN A N 1
ATOM 1905 C CA . GLN A 1 238 ? 4.254 3.669 -17.668 1.00 82.56 238 GLN A CA 1
ATOM 1906 C C . GLN A 1 238 ? 5.406 4.238 -18.498 1.00 82.56 238 GLN A C 1
ATOM 1908 O O . GLN A 1 238 ? 6.449 3.606 -18.647 1.00 82.56 238 GLN A O 1
ATOM 1913 N N . TYR A 1 239 ? 5.235 5.469 -18.968 1.00 78.88 239 TYR A N 1
ATOM 1914 C CA . TYR A 1 239 ? 6.275 6.270 -19.607 1.00 78.88 239 TYR A CA 1
ATOM 1915 C C . TYR A 1 239 ? 6.454 7.585 -18.859 1.00 78.88 239 TYR A C 1
ATOM 1917 O O . TYR A 1 239 ? 5.486 8.152 -18.340 1.00 78.88 239 TYR A O 1
ATOM 1925 N N . GLN A 1 240 ? 7.681 8.100 -18.853 1.00 75.81 240 GLN A N 1
ATOM 1926 C CA . GLN A 1 240 ? 7.932 9.474 -18.432 1.00 75.81 240 GLN A CA 1
ATOM 1927 C C . GLN A 1 240 ? 7.688 10.422 -19.606 1.00 75.81 240 GLN A C 1
ATOM 1929 O O . GLN A 1 240 ? 8.019 10.120 -20.753 1.00 75.81 240 GLN A O 1
ATOM 1934 N N . GLY A 1 241 ? 7.100 11.581 -19.335 1.00 71.31 241 GLY A N 1
ATOM 1935 C CA . GLY A 1 241 ? 6.954 12.619 -20.343 1.00 71.31 241 GLY A CA 1
ATOM 1936 C C . GLY A 1 241 ? 8.308 13.226 -20.701 1.00 71.31 241 GLY A C 1
ATOM 1937 O O . GLY A 1 241 ? 9.196 13.370 -19.863 1.00 71.31 241 GLY A O 1
ATOM 1938 N N . SER A 1 242 ? 8.476 13.598 -21.965 1.00 70.81 242 SER A N 1
ATOM 1939 C CA . SER A 1 242 ? 9.733 14.135 -22.492 1.00 70.81 242 SER A CA 1
ATOM 1940 C C . SER A 1 242 ? 10.091 15.548 -21.994 1.00 70.81 242 SER A C 1
ATOM 1942 O O . SER A 1 242 ? 11.199 16.010 -22.265 1.00 70.81 242 SER A O 1
ATOM 1944 N N . SER A 1 243 ? 9.191 16.242 -21.283 1.00 61.88 243 SER A N 1
ATOM 1945 C CA . SER A 1 243 ? 9.394 17.608 -20.771 1.00 61.88 243 SER A CA 1
ATOM 1946 C C . SER A 1 243 ? 10.335 17.668 -19.560 1.00 61.88 243 SER A C 1
ATOM 1948 O O . SER A 1 243 ? 10.290 16.809 -18.685 1.00 61.88 243 SER A O 1
ATOM 1950 N N . SER A 1 244 ? 11.160 18.715 -19.478 1.00 48.56 244 SER A N 1
ATOM 1951 C CA . SER A 1 244 ? 12.292 18.835 -18.543 1.00 48.56 244 SER A CA 1
ATOM 1952 C C . SER A 1 244 ? 11.996 19.492 -17.186 1.00 48.56 244 SER A C 1
ATOM 1954 O O . SER A 1 244 ? 12.897 19.553 -16.352 1.00 48.56 244 SER A O 1
ATOM 1956 N N . SER A 1 245 ? 10.789 20.016 -16.945 1.00 45.84 245 SER A N 1
ATOM 1957 C CA . SER A 1 245 ? 10.540 20.912 -15.801 1.00 45.84 245 SER A CA 1
ATOM 1958 C C . SER A 1 245 ? 9.775 20.285 -14.633 1.00 45.84 245 SER A C 1
ATOM 1960 O O . SER A 1 245 ? 10.032 20.669 -13.492 1.00 45.84 245 SER A O 1
ATOM 1962 N N . ILE A 1 246 ? 8.891 19.307 -14.865 1.00 50.69 246 ILE A N 1
ATOM 1963 C CA . ILE A 1 246 ? 8.214 18.542 -13.806 1.00 50.69 246 ILE A CA 1
ATOM 1964 C C . ILE A 1 246 ? 7.921 17.098 -14.244 1.00 50.69 246 ILE A C 1
ATOM 1966 O O . ILE A 1 246 ? 7.974 16.776 -15.428 1.00 50.69 246 ILE A O 1
ATOM 1970 N N . ILE A 1 247 ? 7.607 16.230 -13.275 1.00 58.75 247 ILE A N 1
ATOM 1971 C CA . ILE A 1 247 ? 7.308 14.811 -13.507 1.00 58.75 247 ILE A CA 1
ATOM 1972 C C . ILE A 1 247 ? 6.001 14.698 -14.310 1.00 58.75 247 ILE A C 1
ATOM 1974 O O . ILE A 1 247 ? 4.911 14.864 -13.758 1.00 58.75 247 ILE A O 1
ATOM 1978 N N . ALA A 1 248 ? 6.139 14.440 -15.609 1.00 64.50 248 ALA A N 1
ATOM 1979 C CA . ALA A 1 248 ? 5.068 14.071 -16.526 1.00 64.50 248 ALA A CA 1
ATOM 1980 C C . ALA A 1 248 ? 5.019 12.540 -16.648 1.00 64.50 248 ALA A C 1
ATOM 1982 O O . ALA A 1 248 ? 6.069 11.905 -16.763 1.00 64.50 248 ALA A O 1
ATOM 1983 N N . ILE A 1 249 ? 3.831 11.935 -16.582 1.00 73.44 249 ILE A N 1
ATOM 1984 C CA . ILE A 1 249 ? 3.666 10.469 -16.545 1.00 73.44 249 ILE A CA 1
ATOM 1985 C C . ILE A 1 249 ? 2.491 10.050 -17.411 1.00 73.44 249 ILE A C 1
ATOM 1987 O O . ILE A 1 249 ? 1.392 10.575 -17.244 1.00 73.44 249 ILE A O 1
ATOM 1991 N N . ALA A 1 250 ? 2.713 9.118 -18.336 1.00 80.75 250 ALA A N 1
ATOM 1992 C CA . ALA A 1 250 ? 1.648 8.475 -19.098 1.00 80.75 250 ALA A CA 1
ATOM 1993 C C . ALA A 1 250 ? 1.535 7.020 -18.654 1.00 80.75 250 ALA A C 1
ATOM 1995 O O . ALA A 1 250 ? 2.536 6.309 -18.615 1.00 80.75 250 ALA A O 1
ATOM 1996 N N . GLY A 1 251 ? 0.322 6.591 -18.322 1.00 83.06 251 GLY A N 1
ATOM 1997 C CA . GLY A 1 251 ? 0.001 5.228 -17.927 1.00 83.06 251 GLY A CA 1
ATOM 1998 C C . GLY A 1 251 ? -0.955 4.584 -18.921 1.00 83.06 251 GLY A C 1
ATOM 1999 O O . GLY A 1 251 ? -1.935 5.198 -19.344 1.00 83.06 251 GLY A O 1
ATOM 2000 N N . PHE A 1 252 ? -0.693 3.331 -19.259 1.00 83.94 252 PHE A N 1
ATOM 2001 C CA . PHE A 1 252 ? -1.486 2.527 -20.176 1.00 83.94 252 PHE A CA 1
ATOM 2002 C C . PHE A 1 252 ? -1.830 1.207 -19.500 1.00 83.94 252 PHE A C 1
ATOM 2004 O O . PHE A 1 252 ? -0.949 0.538 -18.969 1.00 83.94 252 PHE A O 1
ATOM 2011 N N . ARG A 1 253 ? -3.104 0.820 -19.506 1.00 83.31 253 ARG A N 1
ATOM 2012 C CA . ARG A 1 253 ? -3.538 -0.507 -19.064 1.00 83.31 253 ARG A CA 1
ATOM 2013 C C . ARG A 1 253 ? -4.000 -1.293 -20.270 1.00 83.31 253 ARG A C 1
ATOM 2015 O O . ARG A 1 253 ? -4.905 -0.847 -20.977 1.00 83.31 253 ARG A O 1
ATOM 2022 N N . PHE A 1 254 ? -3.442 -2.479 -20.431 1.00 78.38 254 PHE A N 1
ATOM 2023 C CA . PHE A 1 254 ? -3.905 -3.452 -21.400 1.00 78.38 254 PHE A CA 1
ATOM 2024 C C . PHE A 1 254 ? -4.616 -4.582 -20.670 1.00 78.38 254 PHE A C 1
ATOM 2026 O O . PHE A 1 254 ? -4.182 -4.986 -19.594 1.00 78.38 254 PHE A O 1
ATOM 2033 N N . VAL A 1 255 ? -5.701 -5.078 -21.250 1.00 75.88 255 VAL A N 1
ATOM 2034 C CA . VAL A 1 255 ? -6.447 -6.247 -20.781 1.00 75.88 255 VAL A CA 1
ATOM 2035 C C . VAL A 1 255 ? -6.576 -7.190 -21.967 1.00 75.88 255 VAL A C 1
ATOM 2037 O O . VAL A 1 255 ? -7.003 -6.765 -23.039 1.00 75.88 255 VAL A O 1
ATOM 2040 N N . ASN A 1 256 ? -6.172 -8.447 -21.796 1.00 76.69 256 ASN A N 1
ATOM 2041 C CA . ASN A 1 256 ? -6.084 -9.437 -22.874 1.00 76.69 256 ASN A CA 1
ATOM 2042 C C . ASN A 1 256 ? -5.224 -8.929 -24.043 1.00 76.69 256 ASN A C 1
ATOM 2044 O O . ASN A 1 256 ? -5.574 -9.085 -25.208 1.00 76.69 256 ASN A O 1
ATOM 2048 N N . GLY A 1 257 ? -4.124 -8.242 -23.713 1.00 77.00 257 GLY A N 1
ATOM 2049 C CA . GLY A 1 257 ? -3.199 -7.654 -24.686 1.00 77.00 257 GLY A CA 1
ATOM 2050 C C . GLY A 1 257 ? -3.696 -6.384 -25.386 1.00 77.00 257 GLY A C 1
ATOM 2051 O O . GLY A 1 257 ? -2.937 -5.804 -26.155 1.00 77.00 257 GLY A O 1
ATOM 2052 N N . ILE A 1 258 ? -4.919 -5.916 -25.109 1.00 81.50 258 ILE A N 1
ATOM 2053 C CA . ILE A 1 258 ? -5.546 -4.776 -25.793 1.00 81.50 258 ILE A CA 1
ATOM 2054 C C . ILE A 1 258 ? -5.602 -3.557 -24.873 1.00 81.50 258 ILE A C 1
ATOM 2056 O O . ILE A 1 258 ? -6.048 -3.656 -23.729 1.00 81.50 258 ILE A O 1
ATOM 2060 N N . LEU A 1 259 ? -5.198 -2.389 -25.377 1.00 81.88 259 LEU A N 1
ATOM 2061 C CA . LEU A 1 259 ? -5.232 -1.133 -24.637 1.00 81.88 259 LEU A CA 1
ATOM 2062 C C . LEU A 1 259 ? -6.671 -0.764 -24.266 1.00 81.88 259 LEU A C 1
ATOM 2064 O O . LEU A 1 259 ? -7.482 -0.435 -25.135 1.00 81.88 259 LEU A O 1
ATOM 2068 N N . SER A 1 260 ? -6.954 -0.761 -22.964 1.00 78.75 260 SER A N 1
ATOM 2069 C CA . SER A 1 260 ? -8.276 -0.486 -22.399 1.00 78.75 260 SER A CA 1
ATOM 2070 C C . SER A 1 260 ? -8.329 0.816 -21.600 1.00 78.75 260 SER A C 1
ATOM 2072 O O . SER A 1 260 ? -9.404 1.378 -21.419 1.00 78.75 260 SER A O 1
ATOM 2074 N N . ILE A 1 261 ? -7.194 1.291 -21.074 1.00 79.19 261 ILE A N 1
ATOM 2075 C CA . ILE A 1 261 ? -7.096 2.568 -20.347 1.00 79.19 261 ILE A CA 1
ATOM 2076 C C . ILE A 1 261 ? -5.840 3.295 -20.805 1.00 79.19 261 ILE A C 1
ATOM 2078 O O . ILE A 1 261 ? -4.768 2.697 -20.835 1.00 79.19 261 ILE A O 1
ATOM 2082 N N . LYS A 1 262 ? -5.956 4.597 -21.068 1.00 84.38 262 LYS A N 1
ATOM 2083 C CA . LYS A 1 262 ? -4.818 5.516 -21.070 1.00 84.38 262 LYS A CA 1
ATOM 2084 C C . LYS A 1 262 ? -5.085 6.664 -20.104 1.00 84.38 262 LYS A C 1
ATOM 2086 O O . LYS A 1 262 ? -6.203 7.170 -20.040 1.00 84.38 262 LYS A O 1
ATOM 2091 N N . ALA A 1 263 ? -4.071 7.043 -19.346 1.00 76.88 263 ALA A N 1
ATOM 2092 C CA . ALA A 1 263 ? -4.101 8.157 -18.415 1.00 76.88 263 ALA A CA 1
ATOM 2093 C C . ALA A 1 263 ? -2.808 8.955 -18.555 1.00 76.88 263 ALA A C 1
ATOM 2095 O O . ALA A 1 263 ? -1.761 8.403 -18.891 1.00 76.88 263 ALA A O 1
ATOM 2096 N N . GLN A 1 264 ? -2.874 10.251 -18.277 1.00 75.75 264 GLN A N 1
ATOM 2097 C CA . GLN A 1 264 ? -1.695 11.101 -18.252 1.00 75.75 264 GLN A CA 1
ATOM 2098 C C . GLN A 1 264 ? -1.762 12.085 -17.101 1.00 75.75 264 GLN A C 1
ATOM 2100 O O . GLN A 1 264 ? -2.841 12.474 -16.653 1.00 75.75 264 GLN A O 1
ATOM 2105 N N . PHE A 1 265 ? -0.586 12.506 -16.674 1.00 66.62 265 PHE A N 1
ATOM 2106 C CA . PHE A 1 265 ? -0.385 13.563 -15.714 1.00 66.62 265 PHE A CA 1
ATOM 2107 C C . PHE A 1 265 ? 0.699 14.497 -16.245 1.00 66.62 265 PHE A C 1
ATOM 2109 O O . PHE A 1 265 ? 1.759 14.029 -16.664 1.00 66.62 265 PHE A O 1
ATOM 2116 N N . ASN A 1 266 ? 0.450 15.807 -16.173 1.00 64.38 266 ASN A N 1
ATOM 2117 C CA . ASN A 1 266 ? 1.455 16.847 -16.395 1.00 64.38 266 ASN A CA 1
ATOM 2118 C C . ASN A 1 266 ? 2.125 16.867 -17.790 1.00 64.38 266 ASN A C 1
ATOM 2120 O O . ASN A 1 266 ? 3.280 17.262 -17.892 1.00 64.38 266 ASN A O 1
ATOM 2124 N N . PHE A 1 267 ? 1.442 16.482 -18.875 1.00 67.75 267 PHE A N 1
ATOM 2125 C CA . PHE A 1 267 ? 2.004 16.636 -20.233 1.00 67.75 267 PHE A CA 1
ATOM 2126 C C . PHE A 1 267 ? 1.794 18.011 -20.873 1.00 67.75 267 PHE A C 1
ATOM 2128 O O . PHE A 1 267 ? 2.551 18.380 -21.770 1.00 67.75 267 PHE A O 1
ATOM 2135 N N . ASP A 1 268 ? 0.769 18.744 -20.442 1.00 63.75 268 ASP A N 1
ATOM 2136 C CA . ASP A 1 268 ? 0.395 20.037 -21.010 1.00 63.75 268 ASP A CA 1
ATOM 2137 C C . ASP A 1 268 ? 0.344 21.093 -19.896 1.00 63.75 268 ASP A C 1
ATOM 2139 O O . ASP A 1 268 ? -0.486 21.019 -18.989 1.00 63.75 268 ASP A O 1
ATOM 2143 N N . PHE A 1 269 ? 1.277 22.051 -19.949 1.00 56.50 269 PHE A N 1
ATOM 2144 C CA . PHE A 1 269 ? 1.353 23.204 -19.039 1.00 56.50 269 PHE A CA 1
ATOM 2145 C C . PHE A 1 269 ? 0.696 24.451 -19.598 1.00 56.50 269 PHE A C 1
ATOM 2147 O O . PHE A 1 269 ? 0.811 25.521 -18.991 1.00 56.50 269 PHE A O 1
ATOM 2154 N N . THR A 1 270 ? 0.034 24.362 -20.751 1.00 54.81 270 THR A N 1
ATOM 2155 C CA . THR A 1 270 ? -0.746 25.497 -21.214 1.00 54.81 270 THR A CA 1
ATOM 2156 C C . THR A 1 270 ? -1.814 25.782 -20.162 1.00 54.81 270 THR A C 1
ATOM 2158 O O . THR A 1 270 ? -2.558 24.910 -19.713 1.00 54.81 270 THR A O 1
ATOM 2161 N N . THR A 1 271 ? -1.860 27.028 -19.697 1.00 50.09 271 THR A N 1
ATOM 2162 C CA . THR A 1 271 ? -2.721 27.511 -18.605 1.00 50.09 271 THR A CA 1
ATOM 2163 C C . THR A 1 271 ? -4.220 27.475 -18.929 1.00 50.09 271 THR A C 1
ATOM 2165 O O . THR A 1 271 ? -5.010 28.116 -18.235 1.00 50.09 271 THR A O 1
ATOM 2168 N N . ASN A 1 272 ? -4.601 26.759 -19.985 1.00 55.66 272 ASN A N 1
ATOM 2169 C CA . ASN A 1 272 ? -5.911 26.784 -20.615 1.00 55.66 272 ASN A CA 1
ATOM 2170 C C . ASN A 1 272 ? -6.883 25.770 -20.001 1.00 55.66 272 ASN A C 1
ATOM 2172 O O . ASN A 1 272 ? -8.084 25.916 -20.181 1.00 55.66 272 ASN A O 1
ATOM 2176 N N . TYR A 1 273 ? -6.399 24.793 -19.227 1.00 58.72 273 TYR A N 1
ATOM 2177 C CA . TYR A 1 273 ? -7.256 23.818 -18.542 1.00 58.72 273 TYR A CA 1
ATOM 2178 C C . TYR A 1 273 ? -7.416 24.195 -17.069 1.00 58.72 273 TYR A C 1
ATOM 2180 O O . TYR A 1 273 ? -6.777 23.630 -16.182 1.00 58.72 273 TYR A O 1
ATOM 2188 N N . LYS A 1 274 ? -8.251 25.201 -16.803 1.00 59.91 274 LYS A N 1
ATOM 2189 C CA . LYS A 1 274 ? -8.656 25.576 -15.444 1.00 59.91 274 LYS A CA 1
ATOM 2190 C C . LYS A 1 274 ? -10.147 25.332 -15.302 1.00 59.91 274 LYS A C 1
ATOM 2192 O O . LYS A 1 274 ? -10.922 25.860 -16.087 1.00 59.91 274 LYS A O 1
ATOM 2197 N N . ILE A 1 275 ? -10.528 24.584 -14.275 1.00 62.94 275 ILE A N 1
ATOM 2198 C CA . ILE A 1 275 ? -11.912 24.528 -13.806 1.00 62.94 275 ILE A CA 1
ATOM 2199 C C . ILE A 1 275 ? -11.998 25.331 -12.510 1.00 62.94 275 ILE A C 1
ATOM 2201 O O . ILE A 1 275 ? -11.098 25.249 -11.668 1.00 62.94 275 ILE A O 1
ATOM 2205 N N . THR A 1 276 ? -13.041 26.138 -12.339 1.00 68.12 276 THR A N 1
ATOM 2206 C CA . THR A 1 276 ? -13.295 26.793 -11.053 1.00 68.12 276 THR A CA 1
ATOM 2207 C C . THR A 1 276 ? -13.895 25.798 -10.063 1.00 68.12 276 THR A C 1
ATOM 2209 O O . THR A 1 276 ? -14.400 24.732 -10.431 1.00 68.12 276 THR A O 1
ATOM 2212 N N . LYS A 1 277 ? -13.862 26.151 -8.775 1.00 61.25 277 LYS A N 1
ATOM 2213 C CA . LYS A 1 277 ? -14.504 25.362 -7.718 1.00 61.25 277 LYS A CA 1
ATOM 2214 C C . LYS A 1 277 ? -16.009 25.225 -7.966 1.00 61.25 277 LYS A C 1
ATOM 2216 O O . LYS A 1 277 ? -16.574 24.161 -7.736 1.00 61.25 277 LYS A O 1
ATOM 2221 N N . GLU A 1 278 ? -16.644 26.284 -8.460 1.00 71.69 278 GLU A N 1
ATOM 2222 C CA . GLU A 1 278 ? -18.058 26.301 -8.830 1.00 71.69 278 GLU A CA 1
ATOM 2223 C C . GLU A 1 278 ? -18.329 25.311 -9.961 1.00 71.69 278 GLU A C 1
ATOM 2225 O O . GLU A 1 278 ? -19.251 24.511 -9.848 1.00 71.69 278 GLU A O 1
ATOM 2230 N N . GLN A 1 279 ? -17.491 25.295 -11.001 1.00 65.38 279 GLN A N 1
ATOM 2231 C CA . GLN A 1 279 ? -17.658 24.355 -12.106 1.00 65.38 279 GLN A CA 1
ATOM 2232 C C . GLN A 1 279 ? -17.423 22.897 -11.680 1.00 65.38 279 GLN A C 1
ATOM 2234 O O . GLN A 1 279 ? -18.179 22.016 -12.080 1.00 65.38 279 GLN A O 1
ATOM 2239 N N . TYR A 1 280 ? -16.446 22.635 -10.805 1.00 69.12 280 TYR A N 1
ATOM 2240 C CA . TYR A 1 280 ? -16.235 21.303 -10.225 1.00 69.12 280 TYR A CA 1
ATOM 2241 C C . TYR A 1 280 ? -17.453 20.815 -9.426 1.00 69.12 280 TYR A C 1
ATOM 2243 O O . TYR A 1 280 ? -17.880 19.674 -9.583 1.00 69.12 280 TYR A O 1
ATOM 2251 N N . ASN A 1 281 ? -18.050 21.688 -8.610 1.00 73.62 281 ASN A N 1
ATOM 2252 C CA . ASN A 1 281 ? -19.215 21.351 -7.787 1.00 73.62 281 ASN A CA 1
ATOM 2253 C C . ASN A 1 281 ? -20.492 21.080 -8.606 1.00 73.62 281 ASN A C 1
ATOM 2255 O O . ASN A 1 281 ? -21.439 20.515 -8.064 1.00 73.62 281 ASN A O 1
ATOM 2259 N N . MET A 1 282 ? -20.535 21.477 -9.884 1.00 71.75 282 MET A N 1
ATOM 2260 C CA . MET A 1 282 ? -21.646 21.156 -10.788 1.00 71.75 282 MET A CA 1
ATOM 2261 C C . MET A 1 282 ? -21.568 19.729 -11.349 1.00 71.75 282 MET A C 1
ATOM 2263 O O . MET A 1 282 ? -22.581 19.214 -11.821 1.00 71.75 282 MET A O 1
ATOM 2267 N N . ILE A 1 283 ? -20.403 19.070 -11.292 1.00 68.56 283 ILE A N 1
ATOM 2268 C CA . ILE A 1 283 ? -20.254 17.691 -11.767 1.00 68.56 283 ILE A CA 1
ATOM 2269 C C . ILE A 1 283 ? -20.974 16.755 -10.797 1.00 68.56 283 ILE A C 1
ATOM 2271 O O . ILE A 1 283 ? -20.653 16.698 -9.610 1.00 68.56 283 ILE A O 1
ATOM 2275 N N . THR A 1 284 ? -21.902 15.953 -11.317 1.00 63.88 284 THR A N 1
ATOM 2276 C CA . THR A 1 284 ? -22.540 14.882 -10.540 1.00 63.88 284 THR A CA 1
ATOM 2277 C C . THR A 1 284 ? -22.091 13.511 -11.030 1.00 63.88 284 THR A C 1
ATOM 2279 O O . THR A 1 284 ? -21.768 13.315 -12.206 1.00 63.88 284 THR A O 1
ATOM 2282 N N . ILE A 1 285 ? -22.060 12.544 -10.112 1.00 53.62 285 ILE A N 1
ATOM 2283 C CA . ILE A 1 285 ? -21.759 11.149 -10.439 1.00 53.62 285 ILE A CA 1
ATOM 2284 C C . ILE A 1 285 ? -22.793 10.655 -11.460 1.00 53.62 285 ILE A C 1
ATOM 2286 O O . ILE A 1 285 ? -23.994 10.749 -11.224 1.00 53.62 285 ILE A O 1
ATOM 2290 N N . GLY A 1 286 ? -22.315 10.123 -12.588 1.00 57.50 286 GLY A N 1
ATOM 2291 C CA . GLY A 1 286 ? -23.156 9.626 -13.684 1.00 57.50 286 GLY A CA 1
ATOM 2292 C C . GLY A 1 286 ? -23.197 10.517 -14.930 1.00 57.50 286 GLY A C 1
ATOM 2293 O O . GLY A 1 286 ? -23.799 10.117 -15.923 1.00 57.50 286 GLY A O 1
ATOM 2294 N N . TRP A 1 287 ? -22.544 11.684 -14.925 1.00 65.38 287 TRP A N 1
ATOM 2295 C CA . TRP A 1 287 ? -22.383 12.491 -16.140 1.00 65.38 287 TRP A CA 1
ATOM 2296 C C . TRP A 1 287 ? -21.546 11.775 -17.211 1.00 65.38 287 TRP A C 1
ATOM 2298 O O . TRP A 1 287 ? -20.511 11.169 -16.931 1.00 65.38 287 TRP A O 1
ATOM 2308 N N . THR A 1 288 ? -21.989 11.883 -18.461 1.00 65.69 288 THR A N 1
ATOM 2309 C CA . THR A 1 288 ? -21.256 11.448 -19.655 1.00 65.69 288 THR A CA 1
ATOM 2310 C C . THR A 1 288 ? -20.096 12.393 -19.965 1.00 65.69 288 THR A C 1
ATOM 2312 O O . THR A 1 288 ? -20.104 13.560 -19.574 1.00 65.69 288 THR A O 1
ATOM 2315 N N . TYR A 1 289 ? -19.121 11.918 -20.745 1.00 58.91 289 TYR A N 1
ATOM 2316 C CA . TYR A 1 289 ? -18.019 12.757 -21.224 1.00 58.91 289 TYR A CA 1
ATOM 2317 C C . TYR A 1 289 ? -18.520 14.032 -21.921 1.00 58.91 289 TYR A C 1
ATOM 2319 O O . TYR A 1 289 ? -18.027 15.112 -21.621 1.00 58.91 289 TYR A O 1
ATOM 2327 N N . GLN A 1 290 ? -19.551 13.927 -22.769 1.00 73.94 290 GLN A N 1
ATOM 2328 C CA . GLN A 1 290 ? -20.153 15.084 -23.440 1.00 73.94 290 GLN A CA 1
ATOM 2329 C C . GLN A 1 290 ? -20.765 16.089 -22.460 1.00 73.94 290 GLN A C 1
ATOM 2331 O O . GLN A 1 290 ? -20.578 17.290 -22.629 1.00 73.94 290 GLN A O 1
ATOM 2336 N N . GLN A 1 291 ? -21.456 15.614 -21.421 1.00 71.19 291 GLN A N 1
ATOM 2337 C CA . GLN A 1 291 ? -22.021 16.487 -20.386 1.00 71.19 291 GLN A CA 1
ATOM 2338 C C . GLN A 1 291 ? -20.931 17.220 -19.602 1.00 71.19 291 GLN A C 1
ATOM 2340 O O . GLN A 1 291 ? -21.093 18.396 -19.297 1.00 71.19 291 GLN A O 1
ATOM 2345 N N . VAL A 1 292 ? -19.805 16.554 -19.335 1.00 68.31 292 VAL A N 1
ATOM 2346 C CA . VAL A 1 292 ? -18.632 17.190 -18.729 1.00 68.31 292 VAL A CA 1
ATOM 2347 C C . VAL A 1 292 ? -18.062 18.238 -19.691 1.00 68.31 292 VAL A C 1
ATOM 2349 O O . VAL A 1 292 ? -17.984 19.398 -19.322 1.00 68.31 292 VAL A O 1
ATOM 2352 N N . THR A 1 293 ? -17.763 17.903 -20.947 1.00 65.94 293 THR A N 1
ATOM 2353 C CA . THR A 1 293 ? -17.137 18.843 -21.904 1.00 65.94 293 THR A CA 1
ATOM 2354 C C . THR A 1 293 ? -17.997 20.036 -22.322 1.00 65.94 293 THR A C 1
ATOM 2356 O O . THR A 1 293 ? -17.469 20.981 -22.880 1.00 65.94 293 THR A O 1
ATOM 2359 N N . VAL A 1 294 ? -19.317 19.997 -2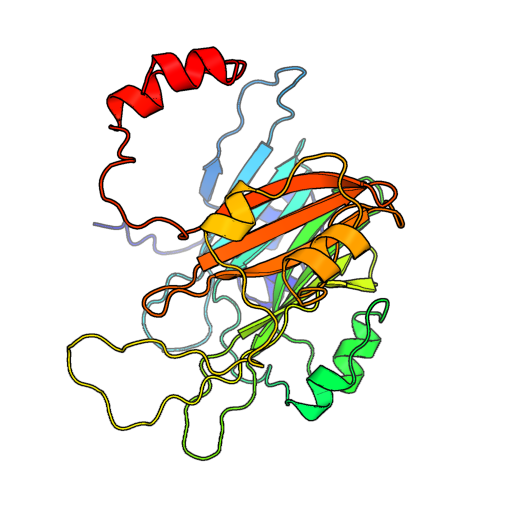2.130 1.00 65.88 294 VAL A N 1
ATOM 2360 C CA . VAL A 1 294 ? -20.188 21.162 -22.391 1.00 65.88 294 VAL A CA 1
ATOM 2361 C C . VAL A 1 294 ? -20.211 22.119 -21.190 1.00 65.88 294 VAL A C 1
ATOM 2363 O O . VAL A 1 294 ? -20.545 23.291 -21.342 1.00 65.88 294 VAL A O 1
ATOM 2366 N N . ALA A 1 295 ? -19.849 21.639 -19.997 1.00 60.50 295 ALA A N 1
ATOM 2367 C CA . ALA A 1 295 ? -19.815 22.431 -18.769 1.00 60.50 295 ALA A CA 1
ATOM 2368 C C . ALA A 1 295 ? -18.477 23.168 -18.530 1.00 60.50 295 ALA A C 1
ATOM 2370 O O . ALA A 1 295 ? -18.418 24.025 -17.640 1.00 60.50 295 ALA A O 1
ATOM 2371 N N . PHE A 1 296 ? -17.428 22.853 -19.303 1.00 64.38 296 PHE A N 1
ATOM 2372 C CA . PHE A 1 296 ? -16.064 23.397 -19.196 1.00 64.38 296 PHE A CA 1
ATOM 2373 C C . PHE A 1 296 ? -15.517 23.774 -20.571 1.00 64.38 296 PHE A C 1
ATOM 2375 O O . PHE A 1 296 ? -14.835 24.818 -20.649 1.00 64.38 296 PHE A O 1
#

pLDDT: mean 70.32, std 17.81, range [26.16, 96.5]

Secondary structure (DSSP, 8-state):
------SS-EE-HHHHHH--TT-BHHHHHHHHTS--EEEE-----BTTB--EEEEEEEE--SS-STT---EEEEEEETTEEEEEEEESS---TT-EE-HHHHHH--TT-BHHHHHHHHTS--EEEEEEEEETTEEEEEEEEEEPPPTTS----EEEEEEETTEEEE-PPP------TT--S-S---------TTSEE-HHHHHH--TT-BHHHHHHHHTS--EEEPPSSS-TTEEEEEEEES-SSS--EEEEEEETTEEEEEEEESS---TT----HHHHHT--TT--HHHHHHH-

Radius of gyration: 22.46 Å; chains: 1; bounding box: 57×44×59 Å

Foldseek 3Di:
DDDPDPDDLEDAPVLLVPDDFFDFLVRNCVSSVHSADWPDAFDDDDVVCQGKTKGKGFYDAPDPPDPDGKIKIFIDGNRTTFKIFIDPSDPPLPQEAEPVLLVPDDWFDFLVRSCVSRVHSAAFGMWGDPDVLKIKTKGKGFYDAPVQADGPWIWIFIDISRTTQFGDDTDRDGDHPPDPDDDDDFDADPDPPQLEDAPVLLVPDDWFDFLVNNCVSSVHSADWGRDPDPAPQKTKGKGFYPDRHDTKMWIFIGGNRTTDDIDIDDNDPPPPDDDDPVLVVPDDPPDDPVSNVVSD